Protein AF-A0A1V9FSC7-F1 (afdb_monomer_lite)

Sequence (270 aa):
MYWLFSNDIFGVRSEVVNISWQQKQNFQGEVGDEVIFFEFNYRRHLFTHLYKIARINKRKTERNLGINSISLTLRLITNFGEEKEIEDYIFSFPRIKYFRSRLYRYFNRRYYKLTDVEFFAIVEDRIFLSRTIVGTALNALHSDHRRAFSQLMVERNPDILQNRYTHTEILSLLNEYFQYAIVTPAKQLAEAYVQMQSFIERGEALESISFYNTANPRIRNDSIRTQVNLINEYLEQVDISIPEDRRTNVDESEFESLFRNKPLPIDLND

Foldseek 3Di:
DEKEFECVQQVDDDQKGKGKDKDQDDDPDDQQYKYWYWYDDPVFIFGFFIWGFHDKDWDADPVDDRMIMIMTIIGTPDTPHRPFTCVLQVLQALLNQFPDDPPCVSVVDRMDGDDPSRVCCRPVVPHPVLSVCLVVVLLPDDPVLLVVLLVVCCVVPVCLVVVPDDSVVSSVSVVVSCVPVPVVVVVVVVVVVVVVVVCVVVVVDPPVPDDDDDDDVVVVVVVVVVVVVVVVVVVCVVVVPDDVVPPPPPPVCVVCVVRSTDGRPGSSHD

Secondary structure (DSSP, 8-state):
-EEEEEHHHH---SSEEEEEEEESSPP---TT-EEEEEEE-SS-EEEEEEEEEEEEEEEE-TTSTTPEEEEEEEEEEEE-TT--BHHHHGGG-TT----SS-HHHHT-SSEEEEPHHHHHHHHH----HHHHHHHHHHHHS-HHHHHHHHHHHHHH-GGGGGT---HHHHHHHHHHHHIIIIIHHHHHHHHHHHHHHHHHHTT--TTS-S------HHHHHHHHHHHHHHHHHHHHHHHTT--TT------HHHHHHHHTTPPPSS----

Structure (mmCIF, N/CA/C/O backbone):
data_AF-A0A1V9FSC7-F1
#
_entry.id   AF-A0A1V9FSC7-F1
#
loop_
_atom_site.group_PDB
_atom_site.id
_atom_site.type_symbol
_atom_site.label_atom_id
_atom_site.label_alt_id
_atom_site.label_comp_id
_atom_site.label_asym_id
_atom_site.label_entity_id
_atom_site.label_seq_id
_atom_site.pdbx_PDB_ins_code
_atom_site.Cartn_x
_atom_site.Cartn_y
_atom_site.Cartn_z
_atom_site.occupancy
_atom_site.B_iso_or_equiv
_atom_site.auth_seq_id
_atom_site.auth_comp_id
_atom_site.auth_asym_id
_atom_site.auth_atom_id
_atom_site.pdbx_PDB_model_num
ATOM 1 N N . MET A 1 1 ? 13.669 -8.178 -12.115 1.00 91.81 1 MET A N 1
ATOM 2 C CA . MET A 1 1 ? 13.460 -7.040 -11.188 1.00 91.81 1 MET A CA 1
ATOM 3 C C . MET A 1 1 ? 12.199 -6.300 -11.613 1.00 91.81 1 MET A C 1
ATOM 5 O O . MET A 1 1 ? 11.830 -6.382 -12.781 1.00 91.81 1 MET A O 1
ATOM 9 N N . TYR A 1 2 ? 11.544 -5.603 -10.684 1.00 95.81 2 TYR A N 1
ATOM 10 C CA . TYR A 1 2 ? 10.246 -4.972 -10.920 1.00 95.81 2 TYR A CA 1
ATOM 11 C C . TYR A 1 2 ? 10.340 -3.452 -10.835 1.00 95.81 2 TYR A C 1
ATOM 13 O O . TYR A 1 2 ? 11.017 -2.899 -9.958 1.00 95.81 2 TYR A O 1
ATOM 21 N N . TRP A 1 3 ? 9.633 -2.772 -11.728 1.00 96.12 3 TRP A N 1
ATOM 22 C CA . TRP A 1 3 ? 9.631 -1.321 -11.807 1.00 96.12 3 TRP A CA 1
ATOM 23 C C . TRP A 1 3 ? 8.216 -0.765 -11.917 1.00 96.12 3 TRP A C 1
ATOM 25 O O . TRP A 1 3 ? 7.363 -1.344 -12.576 1.00 96.12 3 TRP A O 1
ATOM 35 N N . LEU A 1 4 ? 7.994 0.403 -11.324 1.00 93.75 4 LEU A N 1
ATOM 36 C CA . LEU A 1 4 ? 6.772 1.186 -11.463 1.00 93.75 4 LEU A CA 1
ATOM 37 C C . LEU A 1 4 ? 7.079 2.452 -12.249 1.00 93.75 4 LEU A C 1
ATOM 39 O O . LEU A 1 4 ? 7.959 3.204 -11.838 1.00 93.75 4 LEU A O 1
ATOM 43 N N . PHE A 1 5 ? 6.389 2.688 -13.356 1.00 93.44 5 PHE A N 1
ATOM 44 C CA . PHE A 1 5 ? 6.572 3.835 -14.242 1.00 93.44 5 PHE A CA 1
ATOM 45 C C . PHE A 1 5 ? 5.326 4.722 -14.207 1.00 93.44 5 PHE A C 1
ATOM 47 O O . PHE A 1 5 ? 4.205 4.224 -14.216 1.00 93.44 5 PHE A O 1
ATOM 54 N N . SER A 1 6 ? 5.510 6.042 -14.196 1.00 87.50 6 SER A N 1
ATOM 55 C CA . SER A 1 6 ? 4.387 6.985 -14.293 1.00 87.50 6 SER A CA 1
ATOM 56 C C . SER A 1 6 ? 3.880 7.058 -15.737 1.00 87.50 6 SER A C 1
ATOM 58 O O . SER A 1 6 ? 4.632 7.408 -16.649 1.00 87.50 6 SER A O 1
ATOM 60 N N . ASN A 1 7 ? 2.604 6.732 -15.948 1.00 81.12 7 ASN A N 1
ATOM 61 C CA . ASN A 1 7 ? 1.953 6.779 -17.255 1.00 81.12 7 ASN A CA 1
ATOM 62 C C . ASN A 1 7 ? 1.819 8.215 -17.769 1.00 81.12 7 ASN A C 1
ATOM 64 O O . ASN A 1 7 ? 2.002 8.446 -18.959 1.00 81.12 7 ASN A O 1
ATOM 68 N N . ASP A 1 8 ? 1.631 9.192 -16.880 1.00 72.38 8 ASP A N 1
ATOM 69 C CA . ASP A 1 8 ? 1.484 10.614 -17.240 1.00 72.38 8 ASP A CA 1
ATOM 70 C C . ASP A 1 8 ? 2.705 11.171 -17.987 1.00 72.38 8 ASP A C 1
ATOM 72 O O . ASP A 1 8 ? 2.623 12.163 -18.707 1.00 72.38 8 ASP A O 1
ATOM 76 N N . ILE A 1 9 ? 3.860 10.523 -17.821 1.00 68.56 9 ILE A N 1
ATOM 77 C CA . ILE A 1 9 ? 5.134 10.941 -18.408 1.00 68.56 9 ILE A CA 1
ATOM 78 C C . ILE A 1 9 ? 5.403 10.235 -19.741 1.00 68.56 9 ILE A C 1
ATOM 80 O O . ILE A 1 9 ? 6.149 10.756 -20.571 1.00 68.56 9 ILE A O 1
ATOM 84 N N . PHE A 1 10 ? 4.818 9.056 -19.955 1.00 72.31 10 PHE A N 1
ATOM 85 C CA . PHE A 1 10 ? 5.180 8.170 -21.062 1.00 72.31 10 PHE A CA 1
ATOM 86 C C . PHE A 1 10 ? 4.026 7.844 -22.022 1.00 72.31 10 PHE A C 1
ATOM 88 O O . PHE A 1 10 ? 4.309 7.456 -23.152 1.00 72.31 10 PHE A O 1
ATOM 95 N N . GLY A 1 11 ? 2.767 8.034 -21.610 1.00 64.50 11 GLY A N 1
ATOM 96 C CA . GLY A 1 11 ? 1.567 7.978 -22.450 1.00 64.50 11 GLY A CA 1
ATOM 97 C C . GLY A 1 11 ? 1.400 6.672 -23.227 1.00 64.50 11 GLY A C 1
ATOM 98 O O . GLY A 1 11 ? 1.528 6.662 -24.451 1.00 64.50 11 GLY A O 1
ATOM 99 N N . VAL A 1 12 ? 1.122 5.562 -22.538 1.00 72.44 12 VAL A N 1
ATOM 100 C CA . VAL A 1 12 ? 1.267 4.217 -23.115 1.00 72.44 12 VAL A CA 1
ATOM 101 C C . VAL A 1 12 ? -0.073 3.530 -23.427 1.00 72.44 12 VAL A C 1
ATOM 103 O O . VAL A 1 12 ? -0.917 3.417 -22.543 1.00 72.44 12 VAL A O 1
ATOM 106 N N . ARG A 1 13 ? -0.265 3.045 -24.674 1.00 66.81 13 ARG A N 1
ATOM 107 C CA . ARG A 1 13 ? -1.493 2.346 -25.145 1.00 66.81 13 ARG A CA 1
ATOM 108 C C . ARG A 1 13 ? -1.264 1.301 -26.261 1.00 66.81 13 ARG A C 1
ATOM 110 O O . ARG A 1 13 ? -2.085 1.177 -27.168 1.00 66.81 13 ARG A O 1
ATOM 117 N N . SER A 1 14 ? -0.130 0.599 -26.295 1.00 80.75 14 SER A N 1
ATOM 118 C CA . SER A 1 14 ? 0.210 -0.276 -27.437 1.00 80.75 14 SER A CA 1
ATOM 119 C C . SER A 1 14 ? 0.927 -1.554 -27.014 1.00 80.75 14 SER A C 1
ATOM 121 O O . SER A 1 14 ? 1.570 -1.587 -25.974 1.00 80.75 14 SER A O 1
ATOM 123 N N . GLU A 1 15 ? 0.867 -2.598 -27.845 1.00 84.75 15 GLU A N 1
ATOM 124 C CA . GLU A 1 15 ? 1.535 -3.883 -27.575 1.00 84.75 15 GLU A CA 1
ATOM 125 C C . GLU A 1 15 ? 3.062 -3.762 -27.473 1.00 84.75 15 GLU A C 1
ATOM 127 O O . GLU A 1 15 ? 3.704 -4.451 -26.678 1.00 84.75 15 GLU A O 1
ATOM 132 N N . VAL A 1 16 ? 3.655 -2.870 -28.271 1.00 89.25 16 VAL A N 1
ATOM 133 C CA . VAL A 1 16 ? 5.078 -2.532 -28.208 1.00 89.25 16 VAL A CA 1
ATOM 134 C C . VAL A 1 16 ? 5.217 -1.034 -28.041 1.00 89.25 16 VAL A C 1
ATOM 136 O O . VAL A 1 16 ? 4.649 -0.254 -28.804 1.00 89.25 16 VAL A O 1
ATOM 139 N N . VAL A 1 17 ? 5.995 -0.631 -27.044 1.00 91.38 17 VAL A N 1
ATOM 140 C CA . VAL A 1 17 ? 6.088 0.766 -26.627 1.00 91.38 17 VAL A CA 1
ATOM 141 C C . VAL A 1 17 ? 7.549 1.145 -26.535 1.00 91.38 17 VAL A C 1
ATOM 143 O O . VAL A 1 17 ? 8.346 0.457 -25.899 1.00 91.38 17 VAL A O 1
ATOM 146 N N . ASN A 1 18 ? 7.907 2.255 -27.172 1.00 91.38 18 ASN A N 1
ATOM 147 C CA . ASN A 1 18 ? 9.232 2.835 -27.047 1.00 91.38 18 ASN A CA 1
ATOM 148 C C . ASN A 1 18 ? 9.138 4.074 -26.168 1.00 91.38 18 ASN A C 1
ATOM 150 O O . ASN A 1 18 ? 8.539 5.070 -26.564 1.00 91.38 18 ASN A O 1
ATOM 154 N N . ILE A 1 19 ? 9.750 4.018 -24.992 1.00 92.25 19 ILE A N 1
ATOM 155 C CA . ILE A 1 19 ? 9.828 5.161 -24.084 1.00 92.25 19 ILE A CA 1
ATOM 156 C C . ILE A 1 19 ? 11.257 5.673 -24.028 1.00 92.25 19 ILE A C 1
ATOM 158 O O . ILE A 1 19 ? 12.216 4.901 -24.116 1.00 92.25 19 ILE A O 1
ATOM 162 N N . SER A 1 20 ? 11.421 6.984 -23.881 1.00 90.19 20 SER A N 1
ATOM 163 C CA . SER A 1 20 ? 12.745 7.580 -23.748 1.00 90.19 20 SER A CA 1
ATOM 164 C C . SER A 1 20 ? 12.737 8.770 -22.806 1.00 90.19 20 SER A C 1
ATOM 166 O O . SER A 1 20 ? 11.754 9.499 -22.708 1.00 90.19 20 SER A O 1
ATOM 168 N N . TRP A 1 21 ? 13.837 8.951 -22.082 1.00 91.81 21 TRP A N 1
ATOM 169 C CA . TRP A 1 21 ? 14.013 10.090 -21.193 1.00 91.81 21 TRP A CA 1
ATOM 170 C C . TRP A 1 21 ? 15.490 10.402 -20.964 1.00 91.81 21 TRP A C 1
ATOM 172 O O . TRP A 1 21 ? 16.383 9.615 -21.285 1.00 91.81 21 TRP A O 1
ATOM 182 N N . GLN A 1 22 ? 15.748 11.575 -20.391 1.00 89.56 22 GLN A N 1
ATOM 183 C CA . GLN A 1 22 ? 17.088 12.037 -20.038 1.00 89.56 22 GLN A CA 1
ATOM 184 C C . GLN A 1 22 ? 17.248 12.169 -18.523 1.00 89.56 22 GLN A C 1
ATOM 186 O O . GLN A 1 22 ? 16.358 12.701 -17.857 1.00 89.56 22 GLN A O 1
ATOM 191 N N . GLN A 1 23 ? 18.367 11.707 -17.966 1.00 88.50 23 GLN A N 1
ATOM 192 C CA . GLN A 1 23 ? 18.680 11.834 -16.537 1.00 88.50 23 GLN A CA 1
ATOM 193 C C . GLN A 1 23 ? 20.185 11.736 -16.263 1.00 88.50 23 GLN A C 1
ATOM 195 O O . GLN A 1 23 ? 20.939 11.192 -17.063 1.00 88.50 23 GLN A O 1
ATOM 200 N N . LYS A 1 24 ? 20.628 12.242 -15.107 1.00 86.25 24 LYS A N 1
ATOM 201 C CA . LYS A 1 24 ? 22.046 12.203 -14.710 1.00 86.25 24 LYS A CA 1
ATOM 202 C C . LYS A 1 24 ? 22.523 10.791 -14.350 1.00 86.25 24 LYS A C 1
ATOM 204 O O . LYS A 1 24 ? 23.605 10.376 -14.742 1.00 86.25 24 LYS A O 1
ATOM 209 N N . GLN A 1 25 ? 21.714 10.040 -13.605 1.00 83.50 25 GLN A N 1
ATOM 210 C CA . GLN A 1 25 ? 22.068 8.687 -13.168 1.00 83.50 25 GLN A CA 1
ATOM 211 C C . GLN A 1 25 ? 21.705 7.640 -14.225 1.00 83.50 25 GLN A C 1
ATOM 213 O O . GLN A 1 25 ? 20.779 7.827 -15.009 1.00 83.50 25 GLN A O 1
ATOM 218 N N . ASN A 1 26 ? 22.409 6.511 -14.255 1.00 83.31 26 ASN A N 1
ATOM 219 C CA . ASN A 1 26 ? 22.029 5.402 -15.129 1.00 83.31 26 ASN A CA 1
ATOM 220 C C . ASN A 1 26 ? 20.777 4.701 -14.593 1.00 83.31 26 ASN A C 1
ATOM 222 O O . ASN A 1 26 ? 20.666 4.445 -13.397 1.00 83.31 26 ASN A O 1
ATOM 226 N N . PHE A 1 27 ? 19.848 4.355 -15.485 1.00 89.50 27 PHE A N 1
ATOM 227 C CA . PHE A 1 27 ? 18.784 3.412 -15.148 1.00 89.50 27 PHE A CA 1
ATOM 228 C C . PHE A 1 27 ? 19.395 2.029 -14.916 1.00 89.50 27 PHE A C 1
ATOM 230 O O . PHE A 1 27 ? 20.227 1.578 -15.714 1.00 89.50 27 PHE A O 1
ATOM 237 N N . GLN A 1 28 ? 19.005 1.398 -13.811 1.00 92.69 28 GLN A N 1
ATOM 238 C CA . GLN A 1 28 ? 19.558 0.125 -13.345 1.00 92.69 28 GLN A CA 1
ATOM 239 C C . GLN A 1 28 ? 18.777 -1.097 -13.843 1.00 92.69 28 GLN A C 1
ATOM 241 O O . GLN A 1 28 ? 19.223 -2.205 -13.591 1.00 92.69 28 GLN A O 1
ATOM 246 N N . GLY A 1 29 ? 17.646 -0.917 -14.533 1.00 92.62 29 GLY A N 1
ATOM 247 C CA . GLY A 1 29 ? 16.901 -2.049 -15.079 1.00 92.62 29 GLY A CA 1
ATOM 248 C C . GLY A 1 29 ? 17.626 -2.743 -16.228 1.00 92.62 29 GLY A C 1
ATOM 249 O O . GLY A 1 29 ? 18.488 -2.153 -16.899 1.00 92.62 29 GLY A O 1
ATOM 250 N N . GLU A 1 30 ? 17.231 -3.991 -16.450 1.00 96.06 30 GLU A N 1
ATOM 251 C CA . GLU A 1 30 ? 17.822 -4.926 -17.405 1.00 96.06 30 GLU A CA 1
ATOM 252 C C . GLU A 1 30 ? 16.772 -5.493 -18.371 1.00 96.06 30 GLU A C 1
ATOM 254 O O . GLU A 1 30 ? 15.564 -5.358 -18.179 1.00 96.06 30 GLU A O 1
ATOM 259 N N . VAL A 1 31 ? 17.232 -6.101 -19.468 1.00 97.00 31 VAL A N 1
ATOM 260 C CA . VAL A 1 31 ? 16.331 -6.803 -20.391 1.00 97.00 31 VAL A CA 1
ATOM 261 C C . VAL A 1 31 ? 15.723 -7.993 -19.654 1.00 97.00 31 VAL A C 1
ATOM 263 O O . VAL A 1 31 ? 16.435 -8.773 -19.034 1.00 97.00 31 VAL A O 1
ATOM 266 N N . GLY A 1 32 ? 14.406 -8.139 -19.748 1.00 96.75 32 GLY A N 1
ATOM 267 C CA . GLY A 1 32 ? 13.648 -9.164 -19.041 1.00 96.75 32 GLY A CA 1
ATOM 268 C C . GLY A 1 32 ? 12.990 -8.687 -17.749 1.00 96.75 32 GLY A C 1
ATOM 269 O O . GLY A 1 32 ? 12.089 -9.378 -17.283 1.00 96.75 32 GLY A O 1
ATOM 270 N N . ASP A 1 33 ? 13.368 -7.518 -17.224 1.00 97.75 33 ASP A N 1
ATOM 271 C CA . ASP A 1 33 ? 12.661 -6.891 -16.106 1.00 97.75 33 ASP A CA 1
ATOM 272 C C . ASP A 1 33 ? 11.218 -6.538 -16.469 1.00 97.75 33 ASP A C 1
ATOM 274 O O . ASP A 1 33 ? 10.881 -6.324 -17.637 1.00 97.75 33 ASP A O 1
ATOM 278 N N . GLU A 1 34 ? 10.382 -6.425 -15.445 1.00 97.88 34 GLU A N 1
ATOM 279 C CA . GLU A 1 34 ? 8.965 -6.121 -15.588 1.00 97.88 34 GLU A CA 1
ATOM 280 C C . GLU A 1 34 ? 8.657 -4.702 -15.118 1.00 97.88 34 GLU A C 1
ATOM 282 O O . GLU A 1 34 ? 9.255 -4.181 -14.172 1.00 97.88 34 GLU A O 1
ATOM 287 N N . VAL A 1 35 ? 7.737 -4.057 -15.827 1.00 96.50 35 VAL A N 1
ATOM 288 C CA . VAL A 1 35 ? 7.394 -2.647 -15.673 1.00 96.50 35 VAL A CA 1
ATOM 289 C C . VAL A 1 35 ? 5.884 -2.513 -15.578 1.00 96.50 35 VAL A C 1
ATOM 291 O O . VAL A 1 35 ? 5.177 -2.814 -16.537 1.00 96.50 35 VAL A O 1
ATOM 294 N N . ILE A 1 36 ? 5.400 -2.017 -14.447 1.00 95.12 36 ILE A N 1
ATOM 295 C CA . ILE A 1 36 ? 4.002 -1.647 -14.238 1.00 95.12 36 ILE A CA 1
ATOM 296 C C . ILE A 1 36 ? 3.847 -0.156 -14.520 1.00 95.12 36 ILE A C 1
ATOM 298 O O . ILE A 1 36 ? 4.628 0.651 -14.014 1.00 95.12 36 ILE A O 1
ATOM 302 N N . PHE A 1 37 ? 2.843 0.226 -15.303 1.00 93.38 37 PHE A N 1
ATOM 303 C CA . PHE A 1 37 ? 2.459 1.625 -15.478 1.00 93.38 37 PHE A CA 1
ATOM 304 C C . PHE A 1 37 ? 1.397 2.039 -14.474 1.00 93.38 37 PHE A C 1
ATOM 306 O O . PHE A 1 37 ? 0.440 1.309 -14.228 1.00 93.38 37 PHE A O 1
ATOM 313 N N . PHE A 1 38 ? 1.571 3.240 -13.937 1.00 91.12 38 PHE A N 1
ATOM 314 C CA . PHE A 1 38 ? 0.699 3.843 -12.947 1.00 91.12 38 PHE A CA 1
ATOM 315 C C . PHE A 1 38 ? 0.239 5.221 -13.399 1.00 91.12 38 PHE A C 1
ATOM 317 O O . PHE A 1 38 ? 1.063 6.061 -13.761 1.00 91.12 38 PHE A O 1
ATOM 324 N N . GLU A 1 39 ? -1.065 5.446 -13.394 1.00 88.25 39 GLU A N 1
ATOM 325 C CA . GLU A 1 39 ? -1.702 6.664 -13.879 1.00 88.25 39 GLU A CA 1
ATOM 326 C C . GLU A 1 39 ? -2.288 7.470 -12.720 1.00 88.25 39 GLU A C 1
ATOM 328 O O . GLU A 1 39 ? -3.079 6.945 -11.929 1.00 88.25 39 GLU A O 1
ATOM 333 N N . PHE A 1 40 ? -1.916 8.753 -12.635 1.00 81.50 40 PHE A N 1
ATOM 334 C CA . PHE A 1 40 ? -2.556 9.699 -11.726 1.00 81.50 40 PHE A CA 1
ATOM 335 C C . PHE A 1 40 ? -3.671 10.440 -12.445 1.00 81.50 40 PHE A C 1
ATOM 337 O O . PHE A 1 40 ? -3.452 11.484 -13.061 1.00 81.50 40 PHE A O 1
ATOM 344 N N . ASN A 1 41 ? -4.898 9.953 -12.296 1.00 74.25 41 ASN A N 1
ATOM 345 C CA . ASN A 1 41 ? -6.075 10.724 -12.660 1.00 74.25 41 ASN A CA 1
ATOM 346 C C . ASN A 1 41 ? -6.625 11.446 -11.417 1.00 74.25 41 ASN A C 1
ATOM 348 O O . ASN A 1 41 ? -6.535 10.956 -10.296 1.00 74.25 41 ASN A O 1
ATOM 352 N N . TYR A 1 42 ? -7.240 12.615 -11.611 1.00 67.88 42 TYR A N 1
ATOM 353 C CA . TYR A 1 42 ? -7.839 13.436 -10.551 1.00 67.88 42 TYR A CA 1
ATOM 354 C C . TYR A 1 42 ? -8.925 12.700 -9.745 1.00 67.88 42 TYR A C 1
ATOM 356 O O . TYR A 1 42 ? -9.293 13.140 -8.659 1.00 67.88 42 TYR A O 1
ATOM 364 N N . ARG A 1 43 ? -9.475 11.610 -10.299 1.00 71.31 43 ARG A N 1
ATOM 365 C CA . ARG A 1 43 ? -10.537 10.807 -9.677 1.00 71.31 43 ARG A CA 1
ATOM 366 C C . ARG A 1 43 ? -10.088 9.434 -9.188 1.00 71.31 43 ARG A C 1
ATOM 368 O O . ARG A 1 43 ? -10.697 8.935 -8.253 1.00 71.31 43 ARG A O 1
ATOM 375 N N . ARG A 1 44 ? -9.109 8.811 -9.848 1.00 79.81 44 ARG A N 1
ATOM 376 C CA . ARG A 1 44 ? -8.698 7.418 -9.611 1.00 79.81 44 ARG A CA 1
ATOM 377 C C . ARG A 1 44 ? -7.204 7.275 -9.869 1.00 79.81 44 ARG A C 1
ATOM 379 O O . ARG A 1 44 ? -6.677 7.881 -10.803 1.00 79.81 44 ARG A O 1
ATOM 386 N N . HIS A 1 45 ? -6.537 6.461 -9.067 1.00 86.50 45 HIS A N 1
ATOM 387 C CA . HIS A 1 45 ? -5.115 6.183 -9.209 1.00 86.50 45 HIS A CA 1
ATOM 388 C C . HIS A 1 45 ? -4.940 4.721 -9.608 1.00 86.50 45 HIS A C 1
ATOM 390 O O . HIS A 1 45 ? -5.160 3.828 -8.796 1.00 86.50 45 HIS A O 1
ATOM 396 N N . LEU A 1 46 ? -4.569 4.468 -10.861 1.00 89.56 46 LEU A N 1
ATOM 397 C CA . LEU A 1 46 ? -4.737 3.145 -11.466 1.00 89.56 46 LEU A CA 1
ATOM 398 C C . LEU A 1 46 ? -3.409 2.544 -11.907 1.00 89.56 46 LEU A C 1
ATOM 400 O O . LEU A 1 46 ? -2.614 3.200 -12.585 1.00 89.56 46 LEU A O 1
ATOM 404 N N . PHE A 1 47 ? -3.192 1.269 -11.590 1.00 92.19 47 PHE A N 1
ATOM 405 C CA . PHE A 1 47 ? -2.210 0.451 -12.293 1.00 92.19 47 PHE A CA 1
ATOM 406 C C . PHE A 1 47 ? -2.833 -0.024 -13.602 1.00 92.19 47 PHE A C 1
ATOM 408 O O . PHE A 1 47 ? -3.856 -0.696 -13.597 1.00 92.19 47 PHE A O 1
ATOM 415 N N . THR A 1 48 ? -2.234 0.337 -14.734 1.00 91.94 48 THR A N 1
ATOM 416 C CA . THR A 1 48 ? -2.896 0.172 -16.037 1.00 91.94 48 THR A CA 1
ATOM 417 C C . THR A 1 48 ? -2.329 -0.985 -16.842 1.00 91.94 48 THR A C 1
ATOM 419 O O . THR A 1 48 ? -3.075 -1.771 -17.409 1.00 91.94 48 THR A O 1
ATOM 422 N N . HIS A 1 49 ? -1.008 -1.132 -16.894 1.00 93.38 49 HIS A N 1
ATOM 423 C CA . HIS A 1 49 ? -0.374 -2.117 -17.768 1.00 93.38 49 HIS A CA 1
ATOM 424 C C . HIS A 1 49 ? 0.849 -2.742 -17.116 1.00 93.38 49 HIS A C 1
ATOM 426 O O . HIS A 1 49 ? 1.592 -2.060 -16.412 1.00 93.38 49 HIS A O 1
ATOM 432 N N . LEU A 1 50 ? 1.114 -3.997 -17.460 1.00 95.75 50 LEU A N 1
ATOM 433 C CA . LEU A 1 50 ? 2.351 -4.703 -17.162 1.00 95.75 50 LEU A CA 1
ATOM 434 C C . LEU A 1 50 ? 3.095 -4.994 -18.466 1.00 95.75 50 LEU A C 1
ATOM 436 O O . LEU A 1 50 ? 2.551 -5.602 -19.388 1.00 95.75 50 LEU A O 1
ATOM 440 N N . TYR A 1 51 ? 4.359 -4.596 -18.526 1.00 96.81 51 TYR A N 1
ATOM 441 C CA . TYR A 1 51 ? 5.254 -4.810 -19.656 1.00 96.81 51 TYR A CA 1
ATOM 442 C C . TYR A 1 51 ? 6.510 -5.566 -19.239 1.00 96.81 51 TYR A C 1
ATOM 444 O O . TYR A 1 51 ? 6.952 -5.480 -18.099 1.00 96.81 51 TYR A O 1
ATOM 452 N N . LYS A 1 52 ? 7.156 -6.203 -20.214 1.00 97.50 52 LYS A N 1
ATOM 453 C CA . LYS A 1 52 ? 8.526 -6.704 -20.119 1.00 97.50 52 LYS A CA 1
ATOM 454 C C . LYS A 1 52 ? 9.484 -5.799 -20.881 1.00 97.50 52 LYS A C 1
ATOM 456 O O . LYS A 1 52 ? 9.206 -5.416 -22.021 1.00 97.50 52 LYS A O 1
ATOM 461 N N . ILE A 1 53 ? 10.646 -5.506 -20.306 1.00 97.56 53 ILE A N 1
ATOM 462 C CA . ILE A 1 53 ? 11.717 -4.798 -21.009 1.00 97.56 53 ILE A CA 1
ATOM 463 C C . ILE A 1 53 ? 12.319 -5.733 -22.060 1.00 97.56 53 ILE A C 1
ATOM 465 O O . ILE A 1 53 ? 12.974 -6.718 -21.732 1.00 97.56 53 ILE A O 1
ATOM 469 N N . ALA A 1 54 ? 12.131 -5.409 -23.336 1.00 96.81 54 ALA A N 1
ATOM 470 C CA . ALA A 1 54 ? 12.676 -6.176 -24.453 1.00 96.81 54 ALA A CA 1
ATOM 471 C C . ALA A 1 54 ? 14.036 -5.643 -24.924 1.00 96.81 54 ALA A C 1
ATOM 473 O O . ALA A 1 54 ? 14.869 -6.408 -25.407 1.00 96.81 54 ALA A O 1
ATOM 474 N N . ARG A 1 55 ? 14.275 -4.331 -24.806 1.00 96.12 55 ARG A N 1
ATOM 475 C CA . ARG A 1 55 ? 15.540 -3.703 -25.213 1.00 96.12 55 ARG A CA 1
ATOM 476 C C . ARG A 1 55 ? 15.830 -2.452 -24.397 1.00 96.12 55 ARG A C 1
ATOM 478 O O . ARG A 1 55 ? 14.915 -1.697 -24.082 1.00 96.12 55 ARG A O 1
ATOM 485 N N . ILE A 1 56 ? 17.114 -2.203 -24.139 1.00 94.94 56 ILE A N 1
ATOM 486 C CA . ILE A 1 56 ? 17.611 -0.987 -23.488 1.00 94.94 56 ILE A CA 1
ATOM 487 C C . ILE A 1 56 ? 18.718 -0.370 -24.340 1.00 94.94 56 ILE A C 1
ATOM 489 O O . ILE A 1 56 ? 19.701 -1.034 -24.656 1.00 94.94 56 ILE A O 1
ATOM 493 N N . ASN A 1 57 ? 18.592 0.914 -24.668 1.00 92.44 57 ASN A N 1
ATOM 494 C CA . ASN A 1 57 ? 19.644 1.703 -25.301 1.00 92.44 57 ASN A CA 1
ATOM 495 C C . ASN A 1 57 ? 20.035 2.856 -24.362 1.00 92.44 57 ASN A C 1
ATOM 497 O O . ASN A 1 57 ? 19.181 3.645 -23.959 1.00 92.44 57 ASN A O 1
ATOM 501 N N . LYS A 1 58 ? 21.325 2.965 -24.017 1.00 88.81 58 LYS A N 1
ATOM 502 C CA . LYS A 1 58 ? 21.877 4.036 -23.166 1.00 88.81 58 LYS A CA 1
ATOM 503 C C . LYS A 1 58 ? 22.894 4.834 -23.985 1.00 88.81 58 LYS A C 1
ATOM 505 O O . LYS A 1 58 ? 23.839 4.253 -24.510 1.00 88.81 58 LYS A O 1
ATOM 510 N N . ARG A 1 59 ? 22.707 6.150 -24.115 1.00 85.19 59 ARG A N 1
ATOM 511 C CA . ARG A 1 59 ? 23.635 7.057 -24.816 1.00 85.19 59 ARG A CA 1
ATOM 512 C C . ARG A 1 59 ? 24.050 8.197 -23.890 1.00 85.19 59 ARG A C 1
ATOM 514 O O . ARG A 1 59 ? 23.201 8.809 -23.247 1.00 85.19 59 ARG A O 1
ATOM 521 N N . LYS A 1 60 ? 25.347 8.506 -23.835 1.00 76.56 60 LYS A N 1
ATOM 522 C CA . LYS A 1 60 ? 25.841 9.722 -23.174 1.00 76.56 60 LYS A CA 1
ATOM 523 C C . LYS A 1 60 ? 25.610 10.908 -24.104 1.00 76.56 60 LYS A C 1
ATOM 525 O O . LYS A 1 60 ? 25.941 10.829 -25.283 1.00 76.56 60 LYS A O 1
ATOM 530 N N . THR A 1 61 ? 25.031 11.987 -23.590 1.00 68.12 61 THR A N 1
ATOM 531 C CA . THR A 1 61 ? 24.799 13.191 -24.395 1.00 68.12 61 THR A CA 1
ATOM 532 C C . THR A 1 61 ? 26.024 14.091 -24.288 1.00 68.12 61 THR A C 1
ATOM 534 O O . THR A 1 61 ? 26.274 14.657 -23.229 1.00 68.12 61 THR A O 1
ATOM 537 N N . GLU A 1 62 ? 26.790 14.237 -25.369 1.00 60.84 62 GLU A N 1
ATOM 538 C CA . GLU A 1 62 ? 28.059 14.990 -25.364 1.00 60.84 62 GLU A CA 1
ATOM 539 C C . GLU A 1 62 ? 27.885 16.488 -25.063 1.00 60.84 62 GLU A C 1
ATOM 541 O O . GLU A 1 62 ? 28.784 17.116 -24.514 1.00 60.84 62 GLU A O 1
ATOM 546 N N . ARG A 1 63 ? 26.713 17.064 -25.365 1.00 60.12 63 ARG A N 1
ATOM 547 C CA . ARG A 1 63 ? 26.453 18.506 -25.195 1.00 60.12 63 ARG A CA 1
ATOM 548 C C . ARG A 1 63 ? 26.077 18.929 -23.771 1.00 60.12 63 ARG A C 1
ATOM 550 O O . ARG A 1 63 ? 26.195 20.105 -23.458 1.00 60.12 63 ARG A O 1
ATOM 557 N N . ASN A 1 64 ? 25.635 18.004 -22.915 1.00 57.44 64 ASN A N 1
ATOM 558 C CA . ASN A 1 64 ? 25.119 18.326 -21.582 1.00 57.44 64 ASN A CA 1
ATOM 559 C C . ASN A 1 64 ? 25.850 17.518 -20.504 1.00 57.44 64 ASN A C 1
ATOM 561 O O . ASN A 1 64 ? 25.543 16.346 -20.301 1.00 57.44 64 ASN A O 1
ATOM 565 N N . LEU A 1 65 ? 26.781 18.186 -19.812 1.00 60.19 65 LEU A N 1
ATOM 566 C CA . LEU A 1 65 ? 27.421 17.859 -18.524 1.00 60.19 65 LEU A CA 1
ATOM 567 C C . LEU A 1 65 ? 26.808 16.654 -17.763 1.00 60.19 65 LEU A C 1
ATOM 569 O O . LEU A 1 65 ? 26.063 16.820 -16.796 1.00 60.19 65 LEU A O 1
ATOM 573 N N . GLY A 1 66 ? 27.126 15.426 -18.185 1.00 67.75 66 GLY A N 1
ATOM 574 C CA . GLY A 1 66 ? 26.760 14.198 -17.468 1.00 67.75 66 GLY A CA 1
ATOM 575 C C . GLY A 1 66 ? 25.290 13.757 -17.553 1.00 67.75 66 GLY A C 1
ATOM 576 O O . GLY A 1 66 ? 24.848 13.008 -16.684 1.00 67.75 66 GLY A O 1
ATOM 577 N N . ILE A 1 67 ? 24.518 14.190 -18.559 1.00 78.94 67 ILE A N 1
ATOM 578 C CA . ILE A 1 67 ? 23.137 13.720 -18.777 1.00 78.94 67 ILE A CA 1
ATOM 579 C C . ILE A 1 67 ? 23.111 12.545 -19.769 1.00 78.94 67 ILE A C 1
ATOM 581 O O . ILE A 1 67 ? 23.502 12.666 -20.934 1.00 78.94 67 ILE A O 1
ATOM 585 N N . ASN A 1 68 ? 22.585 11.406 -19.321 1.00 84.38 68 ASN A N 1
ATOM 586 C CA . ASN A 1 68 ? 22.382 10.207 -20.128 1.00 84.38 68 ASN A CA 1
ATOM 587 C C . ASN A 1 68 ? 20.985 10.212 -20.758 1.00 84.38 68 ASN A C 1
ATOM 589 O O . ASN A 1 68 ? 19.996 10.509 -20.087 1.00 84.38 68 ASN A O 1
ATOM 593 N N . SER A 1 69 ? 20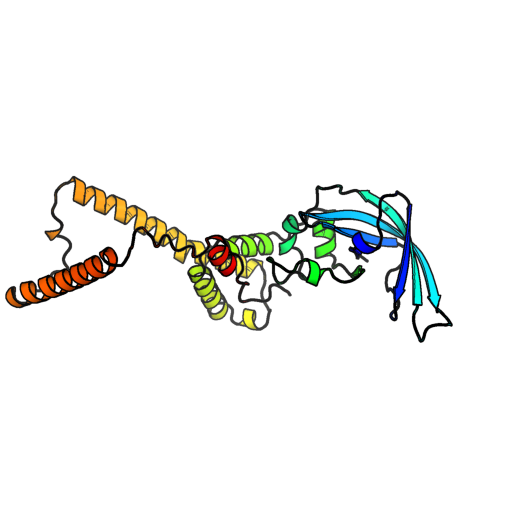.903 9.841 -22.033 1.00 89.38 69 SER A N 1
ATOM 594 C CA . SER A 1 69 ? 19.660 9.490 -22.716 1.00 89.38 69 SER A CA 1
ATOM 595 C C . SER A 1 69 ? 19.438 7.984 -22.609 1.00 89.38 69 SER A C 1
ATOM 597 O O . SER A 1 69 ? 20.330 7.186 -22.909 1.00 89.38 69 SER A O 1
ATOM 599 N N . ILE A 1 70 ? 18.254 7.598 -22.146 1.00 91.31 70 ILE A N 1
ATOM 600 C CA . ILE A 1 70 ? 17.844 6.208 -21.962 1.00 91.31 70 ILE A CA 1
ATOM 601 C C . ILE A 1 70 ? 16.616 5.977 -22.827 1.00 91.31 70 ILE A C 1
ATOM 603 O O . ILE A 1 70 ? 15.696 6.794 -22.835 1.00 91.31 70 ILE A O 1
ATOM 607 N N . SER A 1 71 ? 16.606 4.872 -23.565 1.00 92.56 71 SER A N 1
ATOM 608 C CA . SER A 1 71 ? 15.452 4.427 -24.339 1.00 92.56 71 SER A CA 1
ATOM 609 C C . SER A 1 71 ? 15.175 2.959 -24.058 1.00 92.56 71 SER A C 1
ATOM 611 O O . SER A 1 71 ? 16.094 2.138 -24.120 1.00 92.56 71 SER A O 1
ATOM 613 N N . LEU A 1 72 ? 13.920 2.637 -23.759 1.00 94.94 72 LEU A N 1
ATOM 614 C CA . LEU A 1 72 ? 13.450 1.275 -23.535 1.00 94.94 72 LEU A CA 1
ATOM 615 C C . LEU A 1 72 ? 12.448 0.894 -24.618 1.00 94.94 72 LEU A C 1
ATOM 617 O O . LEU A 1 72 ? 11.569 1.687 -24.948 1.00 94.94 72 LEU A O 1
ATOM 621 N N . THR A 1 73 ? 12.561 -0.333 -25.115 1.00 95.56 73 THR A N 1
ATOM 622 C CA . THR A 1 73 ? 11.483 -0.996 -25.850 1.00 95.56 73 THR A CA 1
ATOM 623 C C . THR A 1 73 ? 10.812 -1.973 -24.902 1.00 95.56 73 THR A C 1
ATOM 625 O O . THR A 1 73 ? 11.466 -2.870 -24.364 1.00 95.56 73 THR A O 1
ATOM 628 N N . LEU A 1 74 ? 9.516 -1.789 -24.705 1.00 96.25 74 LEU A N 1
ATOM 629 C CA . LEU A 1 74 ? 8.668 -2.564 -23.816 1.00 96.25 74 LEU A CA 1
ATOM 630 C C . LEU A 1 74 ? 7.711 -3.422 -24.644 1.00 96.25 74 LEU A C 1
ATOM 632 O O . LEU A 1 74 ? 7.225 -2.970 -25.680 1.00 96.25 74 LEU A O 1
ATOM 636 N N . ARG A 1 75 ? 7.449 -4.649 -24.191 1.00 96.31 75 ARG A N 1
ATOM 637 C CA . ARG A 1 75 ? 6.438 -5.552 -24.764 1.00 96.31 75 ARG A CA 1
ATOM 638 C C . ARG A 1 75 ? 5.358 -5.830 -23.736 1.00 96.31 75 ARG A C 1
ATOM 640 O O . ARG A 1 75 ? 5.693 -6.172 -22.604 1.00 96.31 75 ARG A O 1
ATOM 647 N N . LEU A 1 76 ? 4.103 -5.641 -24.118 1.00 95.38 76 LEU A N 1
ATOM 648 C CA . LEU A 1 76 ? 2.960 -5.830 -23.236 1.00 95.38 76 LEU A CA 1
ATOM 649 C C . LEU A 1 76 ? 2.902 -7.289 -22.770 1.00 95.38 76 LEU A C 1
ATOM 651 O O . LEU A 1 76 ? 3.034 -8.205 -23.579 1.00 95.38 76 LEU A O 1
ATOM 655 N N . ILE A 1 77 ? 2.731 -7.486 -21.464 1.00 95.50 77 ILE A N 1
ATOM 656 C CA . ILE A 1 77 ? 2.390 -8.780 -20.864 1.00 95.50 77 ILE A CA 1
ATOM 657 C C . ILE A 1 77 ? 0.882 -8.820 -20.641 1.00 95.50 77 ILE A C 1
ATOM 659 O O . ILE A 1 77 ? 0.214 -9.733 -21.114 1.00 95.50 77 ILE A O 1
ATOM 663 N N . THR A 1 78 ? 0.349 -7.825 -19.929 1.00 94.00 78 THR A N 1
ATOM 664 C CA . THR A 1 78 ? -1.083 -7.729 -19.641 1.00 94.00 78 THR A CA 1
ATOM 665 C C . THR A 1 78 ? -1.537 -6.280 -19.497 1.00 94.00 78 THR A C 1
ATOM 667 O O . THR A 1 78 ? -0.752 -5.394 -19.144 1.00 94.00 78 THR A O 1
ATOM 670 N N . ASN A 1 79 ? -2.813 -6.050 -19.791 1.00 92.00 79 ASN A N 1
ATOM 671 C CA . ASN A 1 79 ? -3.515 -4.798 -19.558 1.00 92.00 79 ASN A CA 1
ATOM 672 C C . ASN A 1 79 ? -4.514 -5.022 -18.419 1.00 92.00 79 ASN A C 1
ATOM 674 O O . ASN A 1 79 ? -5.391 -5.873 -18.532 1.00 92.00 79 ASN A O 1
ATOM 678 N N . PHE A 1 80 ? -4.363 -4.258 -17.343 1.00 88.81 80 PHE A N 1
ATOM 679 C CA . PHE A 1 80 ? -5.229 -4.304 -16.168 1.00 88.81 80 PHE A CA 1
ATOM 680 C C . PHE A 1 80 ? -6.506 -3.465 -16.332 1.00 88.81 80 PHE A C 1
ATOM 682 O O . PHE A 1 80 ? -7.435 -3.597 -15.541 1.00 88.81 80 PHE A O 1
ATOM 689 N N . GLY A 1 81 ? -6.563 -2.577 -17.330 1.00 79.12 81 GLY A N 1
ATOM 690 C CA . GLY A 1 81 ? -7.697 -1.679 -17.525 1.00 79.12 81 GLY A CA 1
ATOM 691 C C . GLY A 1 81 ? -7.907 -0.750 -16.327 1.00 79.12 81 GLY A C 1
ATOM 692 O O . GLY A 1 81 ? -6.995 -0.030 -15.923 1.00 79.12 81 GLY A O 1
ATOM 693 N N . GLU A 1 82 ? -9.123 -0.757 -15.779 1.00 79.44 82 GLU A N 1
ATOM 694 C CA . GLU A 1 82 ? -9.531 0.067 -14.633 1.00 79.44 82 GLU A CA 1
ATOM 695 C C . GLU A 1 82 ? -9.751 -0.750 -13.347 1.00 79.44 82 GLU A C 1
ATOM 697 O O . GLU A 1 82 ? -10.407 -0.275 -12.421 1.00 79.44 82 GLU A O 1
ATOM 702 N N . GLU A 1 83 ? -9.247 -1.984 -13.287 1.00 80.12 83 GLU A N 1
ATOM 703 C CA . GLU A 1 83 ? -9.531 -2.920 -12.187 1.00 80.12 83 GLU A CA 1
ATOM 704 C C . GLU A 1 83 ? -8.591 -2.762 -10.985 1.00 80.12 83 GLU A C 1
ATOM 706 O O . GLU A 1 83 ? -8.864 -3.301 -9.919 1.00 80.12 83 GLU A O 1
ATOM 711 N N . LYS A 1 84 ? -7.466 -2.056 -11.149 1.00 86.69 84 LYS A N 1
ATOM 712 C CA . LYS A 1 84 ? -6.367 -2.033 -10.174 1.00 86.69 84 LYS A CA 1
ATOM 713 C C . LYS A 1 84 ? -6.168 -0.639 -9.579 1.00 86.69 84 LYS A C 1
ATOM 715 O O . LYS A 1 84 ? -5.235 0.073 -9.960 1.00 86.69 84 LYS A O 1
ATOM 720 N N . GLU A 1 85 ? -7.033 -0.244 -8.651 1.00 87.12 85 GLU A N 1
ATOM 721 C CA . GLU A 1 85 ? -6.898 1.016 -7.907 1.00 87.12 85 GLU A CA 1
ATOM 722 C C . GLU A 1 85 ? -5.834 0.915 -6.811 1.00 87.12 85 GLU A C 1
ATOM 724 O O . GLU A 1 85 ? -5.748 -0.082 -6.099 1.00 87.12 85 GLU A O 1
ATOM 729 N N . ILE A 1 86 ? -5.007 1.951 -6.633 1.00 83.56 86 ILE A N 1
ATOM 730 C CA . ILE A 1 86 ? -3.985 1.942 -5.573 1.00 83.56 86 ILE A CA 1
ATOM 731 C C . ILE A 1 86 ? -4.603 1.872 -4.179 1.00 83.56 86 ILE A C 1
ATOM 733 O O . ILE A 1 86 ? -3.974 1.366 -3.249 1.00 83.56 86 ILE A O 1
ATOM 737 N N . GLU A 1 87 ? -5.821 2.386 -4.041 1.00 78.69 87 GLU A N 1
ATOM 738 C CA . GLU A 1 87 ? -6.621 2.358 -2.831 1.00 78.69 87 GLU A CA 1
ATOM 739 C C . GLU A 1 87 ? -6.806 0.921 -2.312 1.00 78.69 87 GLU A C 1
ATOM 741 O O . GLU A 1 87 ? -6.673 0.703 -1.106 1.00 78.69 87 GLU A O 1
ATOM 746 N N . ASP A 1 88 ? -6.972 -0.062 -3.204 1.00 76.69 88 ASP A N 1
ATOM 747 C CA . ASP A 1 88 ? -7.156 -1.478 -2.848 1.00 76.69 88 ASP A CA 1
ATOM 748 C C . ASP A 1 88 ? -5.876 -2.126 -2.306 1.00 76.69 88 ASP A C 1
ATOM 750 O O . ASP A 1 88 ? -5.908 -3.057 -1.499 1.00 76.69 88 ASP A O 1
ATOM 754 N N . TYR A 1 89 ? -4.717 -1.600 -2.706 1.00 77.62 89 TYR A N 1
ATOM 755 C CA . TYR A 1 89 ? -3.415 -2.154 -2.343 1.00 77.62 89 TYR A CA 1
ATOM 756 C C . TYR A 1 89 ? -2.657 -1.299 -1.336 1.00 77.62 89 TYR A C 1
ATOM 758 O O . TYR A 1 89 ? -1.540 -1.649 -0.972 1.00 77.62 89 TYR A O 1
ATOM 766 N N . ILE A 1 90 ? -3.219 -0.190 -0.858 1.00 75.81 90 ILE A N 1
ATOM 767 C CA . ILE A 1 90 ? -2.468 0.860 -0.157 1.00 75.81 90 ILE A CA 1
ATOM 768 C C . ILE A 1 90 ? -1.694 0.355 1.068 1.00 75.81 90 ILE A C 1
ATOM 770 O O . ILE A 1 90 ? -0.542 0.732 1.288 1.00 75.81 90 ILE A O 1
ATOM 774 N N . PHE A 1 91 ? -2.285 -0.573 1.821 1.00 71.69 91 PHE A N 1
ATOM 775 C CA . PHE A 1 91 ? -1.667 -1.203 2.990 1.00 71.69 91 PHE A CA 1
ATOM 776 C C . PHE A 1 91 ? -0.674 -2.312 2.632 1.00 71.69 91 PHE A C 1
ATOM 778 O O . PHE A 1 91 ? 0.036 -2.803 3.499 1.00 71.69 91 PHE A O 1
ATOM 785 N N . SER A 1 92 ? -0.574 -2.690 1.363 1.00 73.75 92 SER A N 1
ATOM 786 C CA . SER A 1 92 ? 0.431 -3.621 0.843 1.00 73.75 92 SER A CA 1
ATOM 787 C C . SER A 1 92 ? 1.672 -2.900 0.309 1.00 73.75 92 SER A C 1
ATOM 789 O O . SER A 1 92 ? 2.656 -3.555 -0.012 1.00 73.75 92 SER A O 1
ATOM 791 N N . PHE A 1 93 ? 1.673 -1.560 0.267 1.00 75.94 93 PHE A N 1
ATOM 792 C CA . PHE A 1 93 ? 2.797 -0.749 -0.209 1.00 75.94 93 PHE A CA 1
ATOM 793 C C . PHE A 1 93 ? 3.571 -0.146 0.967 1.00 75.94 93 PHE A C 1
ATOM 795 O O . PHE A 1 93 ? 3.103 0.806 1.596 1.00 75.94 93 PHE A O 1
ATOM 802 N N . PRO A 1 94 ? 4.767 -0.657 1.306 1.00 72.69 94 PRO A N 1
ATOM 803 C CA . PRO A 1 94 ? 5.584 -0.112 2.394 1.00 72.69 94 PRO A CA 1
ATOM 804 C C . PRO A 1 94 ? 5.889 1.385 2.207 1.00 72.69 94 PRO A C 1
ATOM 806 O O . PRO A 1 94 ? 5.803 2.204 3.124 1.00 72.69 94 PRO A O 1
ATOM 809 N N . ARG A 1 95 ? 6.135 1.811 0.962 1.00 74.31 95 ARG A N 1
ATOM 810 C CA . ARG A 1 95 ? 6.441 3.220 0.663 1.00 74.31 95 ARG A CA 1
ATOM 811 C C . ARG A 1 95 ? 5.338 4.206 1.049 1.00 74.31 95 ARG A C 1
ATOM 813 O O . ARG A 1 95 ? 5.637 5.385 1.251 1.00 74.31 95 ARG A O 1
ATOM 820 N N . ILE A 1 96 ? 4.080 3.765 1.100 1.00 74.19 96 ILE A N 1
ATOM 821 C CA . ILE A 1 96 ? 2.956 4.640 1.414 1.00 74.19 96 ILE A CA 1
ATOM 822 C C . ILE A 1 96 ? 2.844 4.726 2.930 1.00 74.19 96 ILE A C 1
ATOM 824 O O . ILE A 1 96 ? 2.325 3.835 3.596 1.00 74.19 96 ILE A O 1
ATOM 828 N N . LYS A 1 97 ? 3.349 5.835 3.470 1.00 65.88 97 LYS A N 1
ATOM 829 C CA . LYS A 1 97 ? 3.294 6.116 4.910 1.00 65.88 97 LYS A CA 1
ATOM 830 C C . LYS A 1 97 ? 2.013 6.844 5.329 1.00 65.88 97 LYS A C 1
ATOM 832 O O . LYS A 1 97 ? 1.586 6.711 6.469 1.00 65.88 97 LYS A O 1
ATOM 837 N N . TYR A 1 98 ? 1.403 7.621 4.425 1.00 63.28 98 TYR A N 1
ATOM 838 C CA . TYR A 1 98 ? 0.255 8.487 4.721 1.00 63.28 98 TYR A CA 1
ATOM 839 C C . TYR A 1 98 ? -0.793 8.441 3.598 1.00 63.28 98 TYR A C 1
ATOM 841 O O . TYR A 1 98 ? -0.478 8.699 2.438 1.00 63.28 98 TYR A O 1
ATOM 849 N N . PHE A 1 99 ? -2.052 8.180 3.961 1.00 60.56 99 PHE A N 1
ATOM 850 C CA . PHE A 1 99 ? -3.160 7.967 3.021 1.00 60.56 99 PHE A CA 1
ATOM 851 C C . PHE A 1 99 ? -3.659 9.258 2.329 1.00 60.56 99 PHE A C 1
ATOM 853 O O . PHE A 1 99 ? -3.806 9.305 1.114 1.00 60.56 99 PHE A O 1
ATOM 860 N N . ARG A 1 100 ? -3.910 10.352 3.064 1.00 54.62 100 ARG A N 1
ATOM 861 C CA . ARG A 1 100 ? -5.042 11.232 2.695 1.00 54.62 100 ARG A CA 1
ATOM 862 C C . ARG A 1 100 ? -4.786 12.554 1.958 1.00 54.62 100 ARG A C 1
ATOM 864 O O . ARG A 1 100 ? -5.672 13.395 1.952 1.00 54.62 100 ARG A O 1
ATOM 871 N N . SER A 1 101 ? -3.640 12.797 1.320 1.00 51.81 101 SER A N 1
ATOM 872 C CA . SER A 1 101 ? -3.569 13.971 0.400 1.00 51.81 101 SER A CA 1
ATOM 873 C C . SER A 1 101 ? -2.413 13.997 -0.590 1.00 51.81 101 SER A C 1
ATOM 875 O O . SER A 1 101 ? -2.283 14.930 -1.384 1.00 51.81 101 SER A O 1
ATOM 877 N N . ARG A 1 102 ? -1.500 13.031 -0.507 1.00 66.88 102 ARG A N 1
ATOM 878 C CA . ARG A 1 102 ? -0.179 13.158 -1.119 1.00 66.88 102 ARG A CA 1
ATOM 879 C C . ARG A 1 102 ? 0.292 11.851 -1.742 1.00 66.88 102 ARG A C 1
ATOM 881 O O . ARG A 1 102 ? 1.498 11.641 -1.809 1.00 66.88 102 ARG A O 1
ATOM 888 N N . LEU A 1 103 ? -0.628 11.015 -2.241 1.00 73.00 103 LEU A N 1
ATOM 889 C CA . LEU A 1 103 ? -0.267 9.842 -3.049 1.00 73.00 103 LEU A CA 1
ATOM 890 C C . LEU A 1 103 ? 0.717 10.239 -4.151 1.00 73.00 103 LEU A C 1
ATOM 892 O O . LEU A 1 103 ? 1.802 9.673 -4.241 1.00 73.00 103 LEU A O 1
ATOM 896 N N . TYR A 1 104 ? 0.437 11.350 -4.833 1.00 73.69 104 TYR A N 1
ATOM 897 C CA . TYR A 1 104 ? 1.336 11.947 -5.821 1.00 73.69 104 TYR A CA 1
ATOM 898 C C . TYR A 1 104 ? 2.779 12.153 -5.324 1.00 73.69 104 TYR A C 1
ATOM 900 O O . TYR A 1 104 ? 3.710 12.092 -6.115 1.00 73.69 104 TYR A O 1
ATOM 908 N N . ARG A 1 105 ? 3.019 12.383 -4.024 1.00 76.19 105 ARG A N 1
ATOM 909 C CA . ARG A 1 105 ? 4.374 12.569 -3.472 1.00 76.19 105 ARG A CA 1
ATOM 910 C C . ARG A 1 105 ? 5.154 11.275 -3.352 1.00 76.19 105 ARG A C 1
ATOM 912 O O . ARG A 1 105 ? 6.376 11.312 -3.466 1.00 76.19 105 ARG A O 1
ATOM 919 N N . TYR A 1 106 ? 4.469 10.159 -3.124 1.00 77.56 106 TYR A N 1
ATOM 920 C CA . TYR A 1 106 ? 5.097 8.839 -3.094 1.00 77.56 106 TYR A CA 1
ATOM 921 C C . TYR A 1 106 ? 5.452 8.342 -4.495 1.00 77.56 106 TYR A C 1
ATOM 923 O O . TYR A 1 106 ? 6.318 7.479 -4.629 1.00 77.56 106 TYR A O 1
ATOM 931 N N . PHE A 1 107 ? 4.838 8.943 -5.518 1.00 81.00 107 PHE A N 1
ATOM 932 C CA . PHE A 1 107 ? 4.957 8.541 -6.914 1.00 81.00 107 PHE A CA 1
ATOM 933 C C . PHE A 1 107 ? 5.324 9.702 -7.870 1.00 81.00 107 PHE A C 1
ATOM 935 O O . PHE A 1 107 ? 5.052 9.648 -9.062 1.00 81.00 107 PHE A O 1
ATOM 942 N N . ASN A 1 108 ? 5.990 10.747 -7.368 1.00 79.00 108 ASN A N 1
ATOM 943 C CA . ASN A 1 108 ? 6.424 11.924 -8.133 1.00 79.00 108 ASN A CA 1
ATOM 944 C C . ASN A 1 108 ? 7.641 11.719 -9.061 1.00 79.00 108 ASN A C 1
ATOM 946 O O . ASN A 1 108 ? 8.045 12.648 -9.764 1.00 79.00 108 ASN A O 1
ATOM 950 N N . ARG A 1 109 ? 8.290 10.554 -9.034 1.00 84.38 109 ARG A N 1
ATOM 951 C CA . ARG A 1 109 ? 9.423 10.221 -9.906 1.00 84.38 109 ARG A CA 1
ATOM 952 C C . ARG A 1 109 ? 8.922 9.518 -11.157 1.00 84.38 109 ARG A C 1
ATOM 954 O O . ARG A 1 109 ? 7.909 8.833 -11.144 1.00 84.38 109 ARG A O 1
ATOM 961 N N . ARG A 1 110 ? 9.718 9.614 -12.225 1.00 88.44 110 ARG A N 1
ATOM 962 C CA . ARG A 1 110 ? 9.445 8.926 -13.498 1.00 88.44 110 ARG A CA 1
ATOM 963 C C . ARG A 1 110 ? 9.268 7.427 -13.334 1.00 88.44 110 ARG A C 1
ATOM 965 O O . ARG A 1 110 ? 8.433 6.833 -14.008 1.00 88.44 110 ARG A O 1
ATOM 972 N N . TYR A 1 111 ? 10.083 6.845 -12.463 1.00 92.19 111 TYR A N 1
ATOM 973 C CA . TYR A 1 111 ? 10.001 5.442 -12.135 1.00 92.19 111 TYR A CA 1
ATOM 974 C C . TYR A 1 111 ? 10.511 5.160 -10.722 1.00 92.19 111 TYR A C 1
ATOM 976 O O . TYR A 1 111 ? 11.285 5.931 -10.142 1.00 92.19 111 TYR A O 1
ATOM 984 N N . TYR A 1 112 ? 10.113 4.002 -10.209 1.00 91.38 112 TYR A N 1
ATOM 985 C CA . TYR A 1 112 ? 10.543 3.440 -8.940 1.00 91.38 112 TYR A CA 1
ATOM 986 C C . TYR A 1 112 ? 10.897 1.974 -9.116 1.00 91.38 112 TYR A C 1
ATOM 988 O O . TYR A 1 112 ? 10.268 1.275 -9.902 1.00 91.38 112 TYR A O 1
ATOM 996 N N . LYS A 1 113 ? 11.873 1.499 -8.346 1.00 92.81 113 LYS A N 1
ATOM 997 C CA . LYS A 1 113 ? 12.028 0.063 -8.126 1.00 92.81 113 LYS A CA 1
ATOM 998 C C . LYS A 1 113 ? 10.912 -0.392 -7.186 1.00 92.81 113 LYS A C 1
ATOM 1000 O O . LYS A 1 113 ? 10.678 0.282 -6.176 1.00 92.81 113 LYS A O 1
ATOM 1005 N N . LEU A 1 114 ? 10.238 -1.477 -7.542 1.00 91.56 114 LEU A N 1
ATOM 1006 C CA . LEU A 1 114 ? 9.260 -2.147 -6.690 1.00 91.56 114 LEU A CA 1
ATOM 1007 C C . LEU A 1 114 ? 9.951 -3.256 -5.897 1.00 91.56 114 LEU A C 1
ATOM 1009 O O . LEU A 1 114 ? 10.892 -3.886 -6.391 1.00 91.56 114 LEU A O 1
ATOM 1013 N N . THR A 1 115 ? 9.497 -3.476 -4.667 1.00 89.31 115 THR A N 1
ATOM 1014 C CA . THR A 1 115 ? 9.816 -4.709 -3.937 1.00 89.31 115 THR A CA 1
ATOM 1015 C C . THR A 1 115 ? 8.957 -5.859 -4.458 1.00 89.31 115 THR A C 1
ATOM 1017 O O . THR A 1 115 ? 7.932 -5.635 -5.102 1.00 89.31 115 THR A O 1
ATOM 1020 N N . ASP A 1 116 ? 9.354 -7.093 -4.156 1.00 87.31 116 ASP A N 1
ATOM 1021 C CA . ASP A 1 116 ? 8.580 -8.285 -4.519 1.00 87.31 116 ASP A CA 1
ATOM 1022 C C . ASP A 1 116 ? 7.159 -8.215 -3.942 1.00 87.31 116 ASP A C 1
ATOM 1024 O O . ASP A 1 116 ? 6.191 -8.498 -4.639 1.00 87.31 116 ASP A O 1
ATOM 1028 N N . VAL A 1 117 ? 7.024 -7.748 -2.696 1.00 82.44 117 VAL A N 1
ATOM 1029 C CA . VAL A 1 117 ? 5.726 -7.565 -2.026 1.00 82.44 117 VAL A CA 1
ATOM 1030 C C . VAL A 1 117 ? 4.844 -6.575 -2.785 1.00 82.44 117 VAL A C 1
ATOM 1032 O O . VAL A 1 117 ? 3.687 -6.876 -3.057 1.00 82.44 117 VAL A O 1
ATOM 1035 N N . GLU A 1 118 ? 5.387 -5.414 -3.163 1.00 86.94 118 GLU A N 1
ATOM 1036 C CA . GLU A 1 118 ? 4.629 -4.406 -3.914 1.00 86.94 118 GLU A CA 1
ATOM 1037 C C . GLU A 1 118 ? 4.216 -4.931 -5.292 1.00 86.94 118 GLU A C 1
ATOM 1039 O O . GLU A 1 118 ? 3.094 -4.702 -5.734 1.00 86.94 118 GLU A O 1
ATOM 1044 N N . PHE A 1 119 ? 5.110 -5.653 -5.968 1.00 91.75 119 PHE A N 1
ATOM 1045 C CA . PHE A 1 119 ? 4.832 -6.221 -7.281 1.00 91.75 119 PHE A CA 1
ATOM 1046 C C . PHE A 1 119 ? 3.726 -7.282 -7.227 1.00 91.75 119 PHE A C 1
ATOM 1048 O O . PHE A 1 119 ? 2.736 -7.173 -7.952 1.00 91.75 119 PHE A O 1
ATOM 1055 N N . PHE A 1 120 ? 3.854 -8.274 -6.341 1.00 87.88 120 PHE A N 1
ATOM 1056 C CA . PHE A 1 120 ? 2.873 -9.354 -6.220 1.00 87.88 120 PHE A CA 1
ATOM 1057 C C . PHE A 1 120 ? 1.523 -8.873 -5.682 1.00 87.88 120 PHE A C 1
ATOM 1059 O O . PHE A 1 120 ? 0.497 -9.446 -6.047 1.00 87.88 120 PHE A O 1
ATOM 1066 N N . ALA A 1 121 ? 1.494 -7.807 -4.877 1.00 84.56 121 ALA A N 1
ATOM 1067 C CA . ALA A 1 121 ? 0.239 -7.183 -4.471 1.00 84.56 121 ALA A CA 1
ATOM 1068 C C . ALA A 1 121 ? -0.563 -6.689 -5.685 1.00 84.56 121 ALA A C 1
ATOM 1070 O O . ALA A 1 121 ? -1.755 -6.956 -5.765 1.00 84.56 121 ALA A O 1
ATOM 1071 N N . ILE A 1 122 ? 0.090 -6.036 -6.652 1.00 89.62 122 ILE A N 1
ATOM 1072 C CA . ILE A 1 122 ? -0.578 -5.494 -7.846 1.00 89.62 122 ILE A CA 1
ATOM 1073 C C . ILE A 1 122 ? -0.949 -6.613 -8.828 1.00 89.62 122 ILE A C 1
ATOM 1075 O O . ILE A 1 122 ? -2.087 -6.696 -9.295 1.00 89.62 122 ILE A O 1
ATOM 1079 N N . VAL A 1 123 ? 0.029 -7.452 -9.182 1.00 90.50 123 VAL A N 1
ATOM 1080 C CA . VAL A 1 123 ? -0.103 -8.403 -10.299 1.00 90.50 123 VAL A CA 1
ATOM 1081 C C . VAL A 1 123 ? -0.964 -9.603 -9.926 1.00 90.50 123 VAL A C 1
ATOM 1083 O O . VAL A 1 123 ? -1.745 -10.064 -10.753 1.00 90.50 123 VAL A O 1
ATOM 1086 N N . GLU A 1 124 ? -0.839 -10.094 -8.694 1.00 87.75 124 GLU A N 1
ATOM 1087 C CA . GLU A 1 124 ? -1.483 -11.333 -8.244 1.00 87.75 124 GLU A CA 1
ATOM 1088 C C . GLU A 1 124 ? -2.544 -11.110 -7.159 1.00 87.75 124 GLU A C 1
ATOM 1090 O O . GLU A 1 124 ? -3.004 -12.075 -6.553 1.00 87.75 124 GLU A O 1
ATOM 1095 N N . ASP A 1 125 ? -2.899 -9.857 -6.861 1.00 80.88 125 ASP A N 1
ATOM 1096 C CA . ASP A 1 125 ? -3.852 -9.510 -5.795 1.00 80.88 125 ASP A CA 1
ATOM 1097 C C . ASP A 1 125 ? -3.460 -10.051 -4.412 1.00 80.88 125 ASP A C 1
ATOM 1099 O O . ASP A 1 125 ? -4.298 -10.271 -3.533 1.00 80.88 125 ASP A O 1
ATOM 1103 N N . ARG A 1 126 ? -2.156 -10.250 -4.182 1.00 80.38 126 ARG A N 1
ATOM 1104 C CA . ARG A 1 126 ? -1.637 -10.720 -2.894 1.00 80.38 126 ARG A CA 1
ATOM 1105 C C . ARG A 1 126 ? -1.572 -9.574 -1.894 1.00 80.38 126 ARG A C 1
ATOM 1107 O O . ARG A 1 126 ? -0.508 -9.010 -1.637 1.00 80.38 126 ARG A O 1
ATOM 1114 N N . ILE A 1 127 ? -2.720 -9.240 -1.317 1.00 75.62 127 ILE A N 1
ATOM 1115 C CA . ILE A 1 127 ? -2.807 -8.230 -0.266 1.00 75.62 127 ILE A CA 1
ATOM 1116 C C . ILE A 1 127 ? -2.136 -8.713 1.022 1.00 75.62 127 ILE A C 1
ATOM 1118 O O . ILE A 1 127 ? -2.311 -9.851 1.468 1.00 75.62 127 ILE A O 1
ATOM 1122 N N . PHE A 1 128 ? -1.379 -7.827 1.664 1.00 68.50 128 PHE A N 1
ATOM 1123 C CA . PHE A 1 128 ? -0.805 -8.104 2.974 1.00 68.50 128 PHE A CA 1
ATOM 1124 C C . PHE A 1 128 ? -1.917 -8.000 4.027 1.00 68.50 128 PHE A C 1
ATOM 1126 O O . PHE A 1 128 ? -2.219 -6.923 4.549 1.00 68.50 128 PHE A O 1
ATOM 1133 N N . LEU A 1 129 ? -2.572 -9.130 4.301 1.00 69.25 129 LEU A N 1
ATOM 1134 C CA . LEU A 1 129 ? -3.837 -9.175 5.034 1.00 69.25 129 LEU A CA 1
ATOM 1135 C C . LEU A 1 129 ? -3.747 -8.564 6.437 1.00 69.25 129 LEU A C 1
ATOM 1137 O O . LEU A 1 129 ? -4.581 -7.739 6.791 1.00 69.25 129 LEU A O 1
ATOM 1141 N N . SER A 1 130 ? -2.735 -8.919 7.231 1.00 67.12 130 SER A N 1
ATOM 1142 C CA . SER A 1 130 ? -2.620 -8.422 8.611 1.00 67.12 130 SER A CA 1
ATOM 1143 C C . SER A 1 130 ? -2.420 -6.907 8.662 1.00 67.12 130 SER A C 1
ATOM 1145 O O . SER A 1 130 ? -3.134 -6.226 9.390 1.00 67.12 130 SER A O 1
ATOM 1147 N N . ARG A 1 131 ? -1.538 -6.354 7.824 1.00 69.38 131 ARG A N 1
ATOM 1148 C CA . ARG A 1 131 ? -1.343 -4.901 7.666 1.00 69.38 131 ARG A CA 1
ATOM 1149 C C . ARG A 1 131 ? -2.603 -4.199 7.165 1.00 69.38 131 ARG A C 1
ATOM 1151 O O . ARG A 1 131 ? -2.922 -3.119 7.652 1.00 69.38 131 ARG A O 1
ATOM 1158 N N . THR A 1 132 ? -3.339 -4.829 6.252 1.00 69.00 132 THR A N 1
ATOM 1159 C CA . THR A 1 132 ? -4.615 -4.309 5.743 1.00 69.00 132 THR A CA 1
ATOM 1160 C C . THR A 1 132 ? -5.672 -4.264 6.843 1.00 69.00 132 THR A C 1
ATOM 1162 O O . THR A 1 132 ? -6.267 -3.216 7.065 1.00 69.00 132 THR A O 1
ATOM 1165 N N . ILE A 1 133 ? -5.867 -5.353 7.592 1.00 70.12 133 ILE A N 1
ATOM 1166 C CA . ILE A 1 133 ? -6.831 -5.405 8.701 1.00 70.12 133 ILE A CA 1
ATOM 1167 C C . ILE A 1 133 ? -6.461 -4.385 9.778 1.00 70.12 133 ILE A C 1
ATOM 1169 O O . ILE A 1 133 ? -7.314 -3.606 10.192 1.00 70.12 133 ILE A O 1
ATOM 1173 N N . VAL A 1 134 ? -5.195 -4.357 10.205 1.00 74.88 134 VAL A N 1
ATOM 1174 C CA . VAL A 1 134 ? -4.701 -3.416 11.221 1.00 74.88 134 VAL A CA 1
ATOM 1175 C C . VAL A 1 134 ? -4.902 -1.972 10.764 1.00 74.88 134 VAL A C 1
ATOM 1177 O O . VAL A 1 134 ? -5.459 -1.166 11.507 1.00 74.88 134 VAL A O 1
ATOM 1180 N N . GLY A 1 135 ? -4.499 -1.647 9.533 1.00 70.62 135 GLY A N 1
ATOM 1181 C CA . GLY A 1 135 ? -4.640 -0.311 8.961 1.00 70.62 135 GLY A CA 1
ATOM 1182 C C . GLY A 1 135 ? -6.098 0.134 8.864 1.00 70.62 135 GLY A C 1
ATOM 1183 O O . GLY A 1 135 ? -6.440 1.227 9.317 1.00 70.62 135 GLY A O 1
ATOM 1184 N N . THR A 1 136 ? -6.972 -0.723 8.335 1.00 71.25 136 THR A N 1
ATOM 1185 C CA . THR A 1 136 ? -8.408 -0.446 8.201 1.00 71.25 136 THR A CA 1
ATOM 1186 C C . THR A 1 136 ? -9.083 -0.292 9.560 1.00 71.25 136 THR A C 1
ATOM 1188 O O . THR A 1 136 ? -9.764 0.706 9.795 1.00 71.25 136 THR A O 1
ATOM 1191 N N . ALA A 1 137 ? -8.867 -1.237 10.479 1.00 75.50 137 ALA A N 1
ATOM 1192 C CA . ALA A 1 137 ? -9.480 -1.214 11.801 1.00 75.50 137 ALA A CA 1
ATOM 1193 C C . ALA A 1 137 ? -9.047 0.023 12.591 1.00 75.50 137 ALA A C 1
ATOM 1195 O O . ALA A 1 137 ? -9.892 0.740 13.117 1.00 75.50 137 ALA A O 1
ATOM 1196 N N . LEU A 1 138 ? -7.749 0.339 12.618 1.00 75.12 138 LEU A N 1
ATOM 1197 C CA . LEU A 1 138 ? -7.268 1.512 13.343 1.00 75.12 138 LEU A CA 1
ATOM 1198 C C . LEU A 1 138 ? -7.794 2.817 12.754 1.00 75.12 138 LEU A C 1
ATOM 1200 O O . LEU A 1 138 ? -8.140 3.716 13.515 1.00 75.12 138 LEU A O 1
ATOM 1204 N N . ASN A 1 139 ? -7.906 2.920 11.429 1.00 68.88 139 ASN A N 1
ATOM 1205 C CA . ASN A 1 139 ? -8.488 4.100 10.791 1.00 68.88 139 ASN A CA 1
ATOM 1206 C C . ASN A 1 139 ? -9.993 4.251 11.061 1.00 68.88 139 ASN A C 1
ATOM 1208 O O . ASN A 1 139 ? -10.482 5.379 11.076 1.00 68.88 139 ASN A O 1
ATOM 1212 N N . ALA A 1 140 ? -10.708 3.150 11.303 1.00 72.44 140 ALA A N 1
ATOM 1213 C CA . ALA A 1 140 ? -12.122 3.167 11.668 1.00 72.44 140 ALA A CA 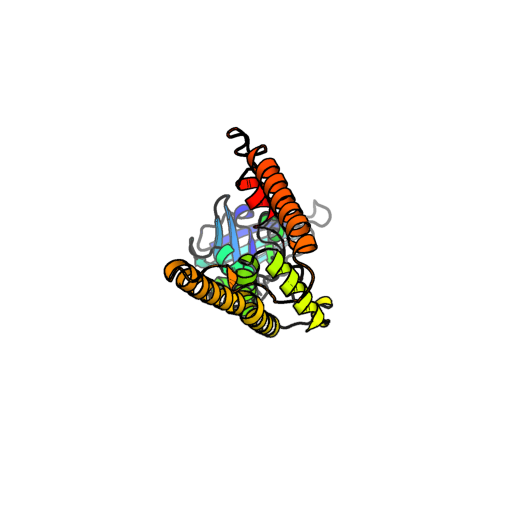1
ATOM 1214 C C . ALA A 1 140 ? -12.369 3.525 13.148 1.00 72.44 140 ALA A C 1
ATOM 1216 O O . ALA A 1 140 ? -13.467 3.952 13.501 1.00 72.44 140 ALA A O 1
ATOM 1217 N N . LEU A 1 141 ? -11.371 3.370 14.024 1.00 72.81 141 LEU A N 1
ATOM 1218 C CA . LEU A 1 141 ? -11.515 3.657 15.452 1.00 72.81 141 LEU A CA 1
ATOM 1219 C C . LEU A 1 141 ? -11.557 5.160 15.768 1.00 72.81 141 LEU A C 1
ATOM 1221 O O . LEU A 1 141 ? -10.829 5.981 15.192 1.00 72.81 141 LEU A O 1
ATOM 1225 N N . HIS A 1 142 ? -12.343 5.508 16.796 1.00 79.81 142 HIS A N 1
ATOM 1226 C CA . HIS A 1 142 ? -12.322 6.844 17.396 1.00 79.81 142 HIS A CA 1
ATOM 1227 C C . HIS A 1 142 ? -10.892 7.233 17.812 1.00 79.81 142 HIS A C 1
ATOM 1229 O O . HIS A 1 142 ? -10.073 6.377 18.164 1.00 79.81 142 HIS A O 1
ATOM 1235 N N . SER A 1 143 ? -10.563 8.528 17.775 1.00 74.50 143 SER A N 1
ATOM 1236 C CA . SER A 1 143 ? -9.203 9.009 18.071 1.00 74.50 143 SER A CA 1
ATOM 1237 C C . SER A 1 143 ? -8.702 8.602 19.453 1.00 74.50 143 SER A C 1
ATOM 1239 O O . SER A 1 143 ? -7.507 8.356 19.618 1.00 74.50 143 SER A O 1
ATOM 1241 N N . ASP A 1 144 ? -9.603 8.492 20.424 1.00 76.06 144 ASP A N 1
ATOM 1242 C CA . ASP A 1 144 ? -9.243 8.107 21.789 1.00 76.06 144 ASP A CA 1
ATOM 1243 C C . ASP A 1 144 ? -8.871 6.629 21.869 1.00 76.06 144 ASP A C 1
ATOM 1245 O O . ASP A 1 144 ? -7.848 6.287 22.460 1.00 76.06 144 ASP A O 1
ATOM 1249 N N . HIS A 1 145 ? -9.611 5.765 21.167 1.00 83.62 145 HIS A N 1
ATOM 1250 C CA . HIS A 1 145 ? -9.264 4.352 21.046 1.00 83.62 145 HIS A CA 1
ATOM 1251 C C . HIS A 1 145 ? -7.940 4.151 20.309 1.00 83.62 145 HIS A C 1
ATOM 1253 O O . HIS A 1 145 ? -7.114 3.346 20.731 1.00 83.62 145 HIS A O 1
ATOM 1259 N N . ARG A 1 146 ? -7.677 4.942 19.260 1.00 78.50 146 ARG A N 1
ATOM 1260 C CA . ARG A 1 146 ? -6.371 4.940 18.582 1.00 78.50 146 ARG A CA 1
ATOM 1261 C C . ARG A 1 146 ? -5.231 5.315 19.530 1.00 78.50 146 ARG A C 1
ATOM 1263 O O . ARG A 1 146 ? -4.194 4.652 19.527 1.00 78.50 146 ARG A O 1
ATOM 1270 N N . ARG A 1 147 ? -5.403 6.366 20.342 1.00 75.12 147 ARG A N 1
ATOM 1271 C CA . ARG A 1 147 ? -4.400 6.799 21.332 1.00 75.12 147 ARG A CA 1
ATOM 1272 C C . ARG A 1 147 ? -4.158 5.739 22.398 1.00 75.12 147 ARG A C 1
ATOM 1274 O O . ARG A 1 147 ? -3.005 5.388 22.628 1.00 75.12 147 ARG A O 1
ATOM 1281 N N . ALA A 1 148 ? -5.224 5.217 22.994 1.00 78.94 148 ALA A N 1
ATOM 1282 C CA . ALA A 1 148 ? -5.145 4.195 24.029 1.00 78.94 148 ALA A CA 1
ATOM 1283 C C . ALA A 1 148 ? -4.497 2.905 23.503 1.00 78.94 148 ALA A C 1
ATOM 1285 O O . ALA A 1 148 ? -3.612 2.353 24.148 1.00 78.94 148 ALA A O 1
ATOM 1286 N N . PHE A 1 149 ? -4.854 2.468 22.292 1.00 84.31 149 PHE A N 1
ATOM 1287 C CA . PHE A 1 149 ? -4.203 1.321 21.661 1.00 84.31 149 PHE A CA 1
ATOM 1288 C C . PHE A 1 149 ? -2.709 1.562 21.407 1.00 84.31 149 PHE A C 1
ATOM 1290 O O . PHE A 1 149 ? -1.886 0.673 21.603 1.00 84.31 149 PHE A O 1
ATOM 1297 N N . SER A 1 150 ? -2.335 2.779 21.014 1.00 75.62 150 SER A N 1
ATOM 1298 C CA . SER A 1 150 ? -0.928 3.132 20.793 1.00 75.62 150 SER A CA 1
ATOM 1299 C C . SER A 1 150 ? -0.114 3.123 22.086 1.00 75.62 150 SER A C 1
ATOM 1301 O O . SER A 1 150 ? 1.029 2.677 22.082 1.00 75.62 150 SER A O 1
ATOM 1303 N N . GLN A 1 151 ? -0.706 3.573 23.195 1.00 76.06 151 GLN A N 1
ATOM 1304 C CA . GLN A 1 151 ? -0.100 3.463 24.524 1.00 76.06 151 GLN A CA 1
ATOM 1305 C C . GLN A 1 151 ? 0.077 1.995 24.920 1.00 76.06 151 GLN A C 1
ATOM 1307 O O . GLN A 1 151 ? 1.188 1.589 25.250 1.00 76.06 151 GLN A O 1
ATOM 1312 N N . LEU A 1 152 ? -0.973 1.181 24.763 1.00 81.69 152 LEU A N 1
ATOM 1313 C CA . LEU A 1 152 ? -0.923 -0.255 25.040 1.00 81.69 152 LEU A CA 1
ATOM 1314 C C . LEU A 1 152 ? 0.168 -0.967 24.225 1.00 81.69 152 LEU A C 1
ATOM 1316 O O . LEU A 1 152 ? 0.874 -1.820 24.758 1.00 81.69 152 LEU A O 1
ATOM 1320 N N . MET A 1 153 ? 0.327 -0.616 22.946 1.00 78.06 153 MET A N 1
ATOM 1321 C CA . MET A 1 153 ? 1.386 -1.163 22.095 1.00 78.06 153 MET A CA 1
ATOM 1322 C C . MET A 1 153 ? 2.779 -0.891 22.658 1.00 78.06 153 MET A C 1
ATOM 1324 O O . MET A 1 153 ? 3.576 -1.818 22.747 1.00 78.06 153 MET A O 1
ATOM 1328 N N . VAL A 1 154 ? 3.062 0.345 23.072 1.00 74.12 154 VAL A N 1
ATOM 1329 C CA . VAL A 1 154 ? 4.368 0.709 23.643 1.00 74.12 154 VAL A CA 1
ATOM 1330 C C . VAL A 1 154 ? 4.597 0.033 24.997 1.00 74.12 154 VAL A C 1
ATOM 1332 O O . VAL A 1 154 ? 5.713 -0.386 25.289 1.00 74.12 154 VAL A O 1
ATOM 1335 N N . GLU A 1 155 ? 3.552 -0.111 25.813 1.00 76.25 155 GLU A N 1
ATOM 1336 C CA . GLU A 1 155 ? 3.633 -0.778 27.118 1.00 76.25 155 GLU A CA 1
ATOM 1337 C C . GLU A 1 155 ? 3.892 -2.284 26.997 1.00 76.25 155 GLU A C 1
ATOM 1339 O O . GLU A 1 155 ? 4.681 -2.846 27.757 1.00 76.25 155 GLU A O 1
ATOM 1344 N N . ARG A 1 156 ? 3.220 -2.952 26.053 1.00 77.62 156 ARG A N 1
ATOM 1345 C CA . ARG A 1 156 ? 3.290 -4.412 25.877 1.00 77.62 156 ARG A CA 1
ATOM 1346 C C . ARG A 1 156 ? 4.432 -4.856 24.976 1.00 77.62 156 ARG A C 1
ATOM 1348 O O . ARG A 1 156 ? 4.929 -5.964 25.149 1.00 77.62 156 ARG A O 1
ATOM 1355 N N . ASN A 1 157 ? 4.832 -4.015 24.030 1.00 71.25 157 ASN A N 1
ATOM 1356 C CA . ASN A 1 157 ? 5.931 -4.282 23.119 1.00 71.25 157 ASN A CA 1
ATOM 1357 C C . ASN A 1 157 ? 6.769 -3.005 22.897 1.00 71.25 157 ASN A C 1
ATOM 1359 O O . ASN A 1 157 ? 6.604 -2.319 21.886 1.00 71.25 157 ASN A O 1
ATOM 1363 N N . PRO A 1 158 ? 7.689 -2.673 23.824 1.00 70.25 158 PRO A N 1
ATOM 1364 C CA . PRO A 1 158 ? 8.537 -1.485 23.713 1.00 70.25 158 PRO A CA 1
ATOM 1365 C C . PRO A 1 158 ? 9.415 -1.464 22.452 1.00 70.25 158 PRO A C 1
ATOM 1367 O O . PRO A 1 158 ? 9.785 -0.387 21.976 1.00 70.25 158 PRO A O 1
ATOM 1370 N N . ASP A 1 159 ? 9.717 -2.635 21.880 1.00 65.31 159 ASP A N 1
ATOM 1371 C CA . ASP A 1 159 ? 10.532 -2.783 20.669 1.00 65.31 159 ASP A CA 1
ATOM 1372 C C . ASP A 1 159 ? 9.842 -2.218 19.413 1.00 65.31 159 ASP A C 1
ATOM 1374 O O . ASP A 1 159 ? 10.513 -1.904 18.423 1.00 65.31 159 ASP A O 1
ATOM 1378 N N . ILE A 1 160 ? 8.529 -1.951 19.479 1.00 63.66 160 ILE A N 1
ATOM 1379 C CA . ILE A 1 160 ? 7.795 -1.182 18.463 1.00 63.66 160 ILE A CA 1
ATOM 1380 C C . ILE A 1 160 ? 8.435 0.189 18.216 1.00 63.66 160 ILE A C 1
ATOM 1382 O O . ILE A 1 160 ? 8.473 0.645 17.075 1.00 63.66 160 ILE A O 1
A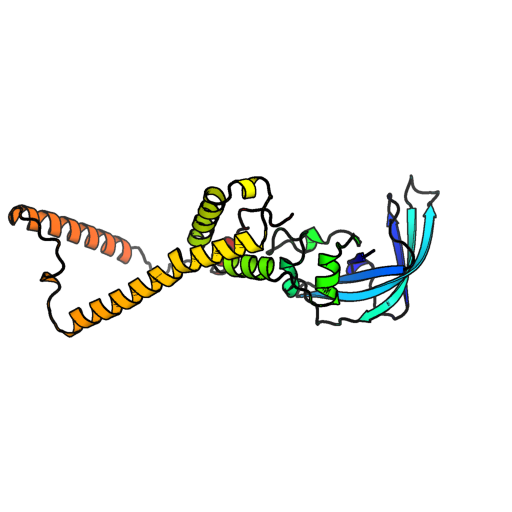TOM 1386 N N . LEU A 1 161 ? 8.998 0.834 19.245 1.00 57.41 161 LEU A N 1
ATOM 1387 C CA . LEU A 1 161 ? 9.682 2.126 19.098 1.00 57.41 161 LEU A CA 1
ATOM 1388 C C . LEU A 1 161 ? 10.977 2.029 18.276 1.00 57.41 161 LEU A C 1
ATOM 1390 O O . LEU A 1 161 ? 11.471 3.039 17.779 1.00 57.41 161 LEU A O 1
ATOM 1394 N N . GLN A 1 162 ? 11.529 0.822 18.138 1.00 57.59 162 GLN A N 1
ATOM 1395 C CA . GLN A 1 162 ? 12.705 0.527 17.321 1.00 57.59 162 GLN A CA 1
ATOM 1396 C C . GLN A 1 162 ? 12.326 -0.046 15.945 1.00 57.59 162 GLN A C 1
ATOM 1398 O O . GLN A 1 162 ? 13.208 -0.536 15.240 1.00 57.59 162 GLN A O 1
ATOM 1403 N N . ASN A 1 163 ? 11.039 -0.007 15.571 1.00 54.47 163 ASN A N 1
ATOM 1404 C CA . ASN A 1 163 ? 10.477 -0.649 14.377 1.00 54.47 163 ASN A CA 1
ATOM 1405 C C . ASN A 1 163 ? 10.773 -2.158 14.301 1.00 54.47 163 ASN A C 1
ATOM 1407 O O . ASN A 1 163 ? 10.951 -2.714 13.224 1.00 54.47 163 ASN A O 1
ATOM 1411 N N . ARG A 1 164 ? 10.855 -2.835 15.451 1.00 60.12 164 ARG A N 1
ATOM 1412 C CA . ARG A 1 164 ? 11.049 -4.287 15.524 1.00 60.12 164 ARG A CA 1
ATOM 1413 C C . ARG A 1 164 ? 9.764 -4.940 16.005 1.00 60.12 164 ARG A C 1
ATOM 1415 O O . ARG A 1 164 ? 9.590 -5.171 17.195 1.00 60.12 164 ARG A O 1
ATOM 1422 N N . TYR A 1 165 ? 8.849 -5.205 15.084 1.00 63.88 165 TYR A N 1
ATOM 1423 C CA . TYR A 1 165 ? 7.591 -5.875 15.398 1.00 63.88 165 TYR A CA 1
ATOM 1424 C C . TYR A 1 165 ? 7.078 -6.649 14.195 1.00 63.88 165 TYR A C 1
ATOM 1426 O O . TYR A 1 165 ? 7.407 -6.337 13.055 1.00 63.88 165 TYR A O 1
ATOM 1434 N N . THR A 1 166 ? 6.219 -7.634 14.440 1.00 67.56 166 THR A N 1
ATOM 1435 C CA . THR A 1 166 ? 5.492 -8.298 13.359 1.00 67.56 166 THR A CA 1
ATOM 1436 C C . THR A 1 166 ? 4.057 -7.784 13.274 1.00 67.56 166 THR A C 1
ATOM 1438 O O . THR A 1 166 ? 3.372 -7.556 14.274 1.00 67.56 166 THR A O 1
ATOM 1441 N N . HIS A 1 167 ? 3.545 -7.641 12.053 1.00 69.00 167 HIS A N 1
ATOM 1442 C CA . HIS A 1 167 ? 2.153 -7.245 11.817 1.00 69.00 167 HIS A CA 1
ATOM 1443 C C . HIS A 1 167 ? 1.138 -8.234 12.418 1.00 69.00 167 HIS A C 1
ATOM 1445 O O . HIS A 1 167 ? 0.010 -7.860 12.733 1.00 69.00 167 HIS A O 1
ATOM 1451 N N . THR A 1 168 ? 1.534 -9.495 12.592 1.00 72.06 168 THR A N 1
ATOM 1452 C CA . THR A 1 168 ? 0.748 -10.532 13.268 1.00 72.06 168 THR A CA 1
ATOM 1453 C C . THR A 1 168 ? 0.615 -10.283 14.768 1.00 72.06 168 THR A C 1
ATOM 1455 O O . THR A 1 168 ? -0.480 -10.429 15.306 1.00 72.06 168 THR A O 1
ATOM 1458 N N . GLU A 1 169 ? 1.686 -9.853 15.438 1.00 77.75 169 GLU A N 1
ATOM 1459 C CA . GLU A 1 169 ? 1.645 -9.496 16.862 1.00 77.75 169 GLU A CA 1
ATOM 1460 C C . GLU A 1 169 ? 0.783 -8.255 17.092 1.00 77.75 169 GLU A C 1
ATOM 1462 O O . GLU A 1 169 ? -0.073 -8.259 17.977 1.00 77.75 169 GLU A O 1
ATOM 1467 N N . ILE A 1 170 ? 0.938 -7.224 16.251 1.00 80.06 170 ILE A N 1
ATOM 1468 C CA . ILE A 1 170 ? 0.101 -6.017 16.330 1.00 80.06 170 ILE A CA 1
ATOM 1469 C C . ILE A 1 170 ? -1.372 -6.360 16.115 1.00 80.06 170 ILE A C 1
ATOM 1471 O O . ILE A 1 170 ? -2.226 -5.866 16.849 1.00 80.06 170 ILE A O 1
ATOM 1475 N N . LEU A 1 171 ? -1.689 -7.217 15.139 1.00 81.94 171 LEU A N 1
ATOM 1476 C CA . LEU A 1 171 ? -3.065 -7.649 14.900 1.00 81.94 171 LEU A CA 1
ATOM 1477 C C . LEU A 1 171 ? -3.645 -8.399 16.106 1.00 81.94 171 LEU A C 1
ATOM 1479 O O . LEU A 1 171 ? -4.791 -8.155 16.483 1.00 81.94 171 LEU A O 1
ATOM 1483 N N . SER A 1 172 ? -2.860 -9.282 16.725 1.00 85.25 172 SER A N 1
ATOM 1484 C CA . SER A 1 172 ? -3.279 -10.000 17.932 1.00 85.25 172 SER A CA 1
ATOM 1485 C C . SER A 1 172 ? -3.593 -9.031 19.073 1.00 85.25 172 SER A C 1
ATOM 1487 O O . SER A 1 172 ? -4.654 -9.129 19.691 1.00 85.25 172 SER A O 1
ATOM 1489 N N . LEU A 1 173 ? -2.711 -8.058 19.314 1.00 86.56 173 LEU A N 1
ATOM 1490 C CA . LEU A 1 173 ? -2.897 -7.058 20.363 1.00 86.56 173 LEU A CA 1
ATOM 1491 C C . LEU A 1 173 ? -4.081 -6.127 20.066 1.00 86.56 173 LEU A C 1
ATOM 1493 O O . LEU A 1 173 ? -4.817 -5.745 20.974 1.00 86.56 173 LEU A O 1
ATOM 1497 N N . LEU A 1 174 ? -4.304 -5.782 18.794 1.00 86.50 174 LEU A N 1
ATOM 1498 C CA . LEU A 1 174 ? -5.466 -5.003 18.370 1.00 86.50 174 LEU A CA 1
ATOM 1499 C C . LEU A 1 174 ? -6.768 -5.749 18.644 1.00 86.50 174 LEU A C 1
ATOM 1501 O O . LEU A 1 174 ? -7.722 -5.145 19.128 1.00 86.50 174 LEU A O 1
ATOM 1505 N N . ASN A 1 175 ? -6.808 -7.051 18.366 1.00 88.06 175 ASN A N 1
ATOM 1506 C CA . ASN A 1 175 ? -7.975 -7.871 18.663 1.00 88.06 175 ASN A CA 1
ATOM 1507 C C . ASN A 1 175 ? -8.241 -7.943 20.176 1.00 88.06 175 ASN A C 1
ATOM 1509 O O . ASN A 1 175 ? -9.379 -7.759 20.602 1.00 88.06 175 ASN A O 1
ATOM 1513 N N . GLU A 1 176 ? -7.202 -8.136 20.992 1.00 90.88 176 GLU A N 1
ATOM 1514 C CA . GLU A 1 176 ? -7.320 -8.107 22.457 1.00 90.88 176 GLU A CA 1
ATOM 1515 C C . GLU A 1 176 ? -7.882 -6.765 22.946 1.00 90.88 176 GLU A C 1
ATOM 1517 O O . GLU A 1 176 ? -8.878 -6.734 23.672 1.00 90.88 176 GLU A O 1
ATOM 1522 N N . TYR A 1 177 ? -7.302 -5.654 22.480 1.00 92.38 177 TYR A N 1
ATOM 1523 C CA . TYR A 1 177 ? -7.779 -4.311 22.799 1.00 92.38 177 TYR A CA 1
ATOM 1524 C C . TYR A 1 177 ? -9.237 -4.112 22.384 1.00 92.38 177 TYR A C 1
ATOM 1526 O O . TYR A 1 177 ? -10.038 -3.598 23.161 1.00 92.38 177 TYR A O 1
ATOM 1534 N N . PHE A 1 178 ? -9.606 -4.539 21.176 1.00 87.88 178 PHE A N 1
ATOM 1535 C CA . PHE A 1 178 ? -10.962 -4.390 20.660 1.00 87.88 178 PHE A CA 1
ATOM 1536 C C . PHE A 1 178 ? -11.980 -5.149 21.521 1.00 87.88 178 PHE A C 1
ATOM 1538 O O . PHE A 1 178 ? -13.028 -4.606 21.873 1.00 87.88 178 PHE A O 1
ATOM 1545 N N . GLN A 1 179 ? -11.660 -6.380 21.929 1.00 88.12 179 GLN A N 1
ATOM 1546 C CA . GLN A 1 179 ? -12.529 -7.157 22.813 1.00 88.12 179 GLN A CA 1
ATOM 1547 C C . GLN A 1 179 ? -12.662 -6.516 24.199 1.00 88.12 179 GLN A C 1
ATOM 1549 O O . GLN A 1 179 ? -13.774 -6.384 24.718 1.00 88.12 179 GLN A O 1
ATOM 1554 N N . TYR A 1 180 ? -11.540 -6.098 24.785 1.00 91.69 180 TYR A N 1
ATOM 1555 C CA . TYR A 1 180 ? -11.488 -5.565 26.144 1.00 91.69 180 TYR A CA 1
ATOM 1556 C C . TYR A 1 180 ? -12.074 -4.154 26.269 1.00 91.69 180 TYR A C 1
ATOM 1558 O O . TYR A 1 180 ? -12.856 -3.896 27.178 1.00 91.69 180 TYR A O 1
ATOM 1566 N N . ALA A 1 181 ? -11.710 -3.239 25.370 1.00 88.75 181 ALA A N 1
ATOM 1567 C CA . ALA A 1 181 ? -11.990 -1.811 25.508 1.00 88.75 181 ALA A CA 1
ATOM 1568 C C . ALA A 1 181 ? -13.208 -1.332 24.708 1.00 88.75 181 ALA A C 1
ATOM 1570 O O . ALA A 1 181 ? -13.663 -0.210 24.925 1.00 88.75 181 ALA A O 1
ATOM 1571 N N . ILE A 1 182 ? -13.723 -2.140 23.773 1.00 84.88 182 ILE A N 1
ATOM 1572 C CA . ILE A 1 182 ? -14.837 -1.741 22.897 1.00 84.88 182 ILE A CA 1
ATOM 1573 C C . ILE A 1 182 ? -16.001 -2.718 23.027 1.00 84.88 182 ILE A C 1
ATOM 1575 O O . ILE A 1 182 ? -17.080 -2.329 23.466 1.00 84.88 182 ILE A O 1
ATOM 1579 N N . VAL A 1 183 ? -15.794 -3.996 22.695 1.00 83.81 183 VAL A N 1
ATOM 1580 C CA . VAL A 1 183 ? -16.891 -4.978 22.651 1.00 83.81 183 VAL A CA 1
ATOM 1581 C C . VAL A 1 183 ? -17.461 -5.245 24.041 1.00 83.81 183 VAL A C 1
ATOM 1583 O O . VAL A 1 183 ? -18.678 -5.208 24.218 1.00 83.81 183 VAL A O 1
ATOM 1586 N N . THR A 1 184 ? -16.606 -5.516 25.029 1.00 85.94 184 THR A N 1
ATOM 1587 C CA . THR A 1 184 ? -17.061 -5.844 26.389 1.00 85.94 184 THR A CA 1
ATOM 1588 C C . THR A 1 184 ? -17.788 -4.665 27.052 1.00 85.94 184 THR A C 1
ATOM 1590 O O . THR A 1 184 ? -18.913 -4.872 27.510 1.00 85.94 184 THR A O 1
ATOM 1593 N N . PRO A 1 185 ? -17.256 -3.425 27.037 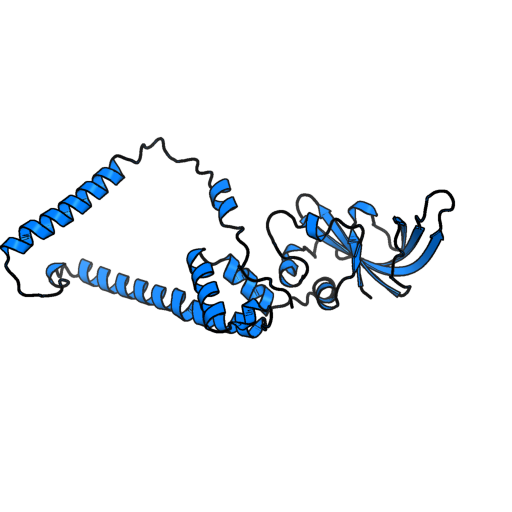1.00 85.12 185 PRO A N 1
ATOM 1594 C CA . PRO A 1 185 ? -17.958 -2.272 27.596 1.00 85.12 185 PRO A CA 1
ATOM 1595 C C . PRO A 1 185 ? -19.268 -1.962 26.868 1.00 85.12 185 PRO A C 1
ATOM 1597 O O . PRO A 1 185 ? -20.259 -1.642 27.518 1.00 85.12 185 PRO A O 1
ATOM 1600 N N . ALA A 1 186 ? -19.319 -2.111 25.538 1.00 80.81 186 ALA A N 1
ATOM 1601 C CA . ALA A 1 186 ? -20.553 -1.907 24.779 1.00 80.81 186 ALA A CA 1
ATOM 1602 C C . ALA A 1 186 ? -21.650 -2.909 25.176 1.00 80.81 186 ALA A C 1
ATOM 1604 O O . ALA A 1 186 ? -22.808 -2.520 25.331 1.00 80.81 186 ALA A O 1
ATOM 1605 N N . LYS A 1 187 ? -21.292 -4.183 25.395 1.00 82.25 187 LYS A N 1
ATOM 1606 C CA . LYS A 1 187 ? -22.231 -5.198 25.902 1.00 82.25 187 LYS A CA 1
ATOM 1607 C C . LYS A 1 187 ? -22.731 -4.855 27.301 1.00 82.25 187 LYS A C 1
ATOM 1609 O O . LYS A 1 187 ? -23.935 -4.861 27.522 1.00 82.25 187 LYS A O 1
ATOM 1614 N N . GLN A 1 188 ? -21.827 -4.492 28.210 1.00 84.50 188 GLN A N 1
ATOM 1615 C CA . GLN A 1 188 ? -22.187 -4.099 29.575 1.00 84.50 188 GLN A CA 1
ATOM 1616 C C . GLN A 1 188 ? -23.113 -2.878 29.595 1.00 84.50 188 GLN A C 1
ATOM 1618 O O . GLN A 1 188 ? -24.071 -2.845 30.360 1.00 84.50 188 GLN A O 1
ATOM 1623 N N . LEU A 1 189 ? -22.867 -1.892 28.729 1.00 78.69 189 LEU A N 1
ATOM 1624 C CA . LEU A 1 189 ? -23.713 -0.708 28.604 1.00 78.69 189 LEU A CA 1
ATOM 1625 C C . LEU A 1 189 ? -25.105 -1.054 28.054 1.00 78.69 189 LEU A C 1
ATOM 1627 O O . LEU A 1 189 ? -26.105 -0.550 28.561 1.00 78.69 189 LEU A O 1
ATOM 1631 N N . ALA A 1 190 ? -25.183 -1.941 27.059 1.00 77.62 190 ALA A N 1
ATOM 1632 C CA . ALA A 1 190 ? -26.456 -2.424 26.530 1.00 77.62 190 ALA A CA 1
ATOM 1633 C C . ALA A 1 190 ? -27.255 -3.211 27.585 1.00 77.62 190 ALA A C 1
ATOM 1635 O O . ALA A 1 190 ? -28.453 -2.987 27.746 1.00 77.62 190 ALA A O 1
ATOM 1636 N N . GLU A 1 191 ? -26.598 -4.089 28.346 1.00 77.50 191 GLU A N 1
ATOM 1637 C CA . GLU A 1 191 ? -27.218 -4.833 29.449 1.00 77.50 191 GLU A CA 1
ATOM 1638 C C . GLU A 1 191 ? -27.703 -3.895 30.564 1.00 77.50 191 GLU A C 1
ATOM 1640 O O . GLU A 1 191 ? -28.834 -4.029 31.034 1.00 77.50 191 GLU A O 1
ATOM 1645 N N . ALA A 1 192 ? -26.887 -2.907 30.943 1.00 74.00 192 ALA A N 1
ATOM 1646 C CA . ALA A 1 192 ? -27.253 -1.896 31.930 1.00 74.00 192 ALA A CA 1
ATOM 1647 C C . ALA A 1 192 ? -28.464 -1.070 31.475 1.00 74.00 192 ALA A C 1
ATOM 1649 O O . ALA A 1 192 ? -29.357 -0.799 32.276 1.00 74.00 192 ALA A O 1
ATOM 1650 N N . TYR A 1 193 ? -28.539 -0.719 30.188 1.00 76.19 193 TYR A N 1
ATOM 1651 C CA . TYR A 1 193 ? -29.686 -0.014 29.619 1.00 76.19 193 TYR A CA 1
ATOM 1652 C C . TYR A 1 193 ? -30.978 -0.833 29.719 1.00 76.19 193 TYR A C 1
ATOM 1654 O O . TYR A 1 193 ? -31.993 -0.310 30.175 1.00 76.19 193 TYR A O 1
ATOM 1662 N N . VAL A 1 194 ? -30.936 -2.123 29.364 1.00 77.75 194 VAL A N 1
ATOM 1663 C CA . VAL A 1 194 ? -32.095 -3.029 29.481 1.00 77.75 194 VAL A CA 1
ATOM 1664 C C . VAL A 1 194 ? -32.554 -3.147 30.934 1.00 77.75 194 VAL A C 1
ATOM 1666 O O . VAL A 1 194 ? -33.749 -3.067 31.220 1.00 77.75 194 VAL A O 1
ATOM 1669 N N . GLN A 1 195 ? -31.614 -3.293 31.872 1.00 75.62 195 GLN A N 1
ATOM 1670 C CA . GLN A 1 195 ? -31.940 -3.321 33.297 1.00 75.62 195 GLN A CA 1
ATOM 1671 C C . GLN A 1 195 ? -32.584 -2.004 33.737 1.00 75.62 195 GLN A C 1
ATOM 1673 O O . GLN A 1 195 ? -33.641 -2.027 34.365 1.00 75.62 195 GLN A O 1
ATOM 1678 N N . MET A 1 196 ? -32.011 -0.861 33.353 1.00 74.44 196 MET A N 1
ATOM 1679 C CA . MET A 1 196 ? -32.529 0.459 33.710 1.00 74.44 196 MET A CA 1
ATOM 1680 C C . MET A 1 196 ? -33.936 0.700 33.149 1.00 74.44 196 MET A C 1
ATOM 1682 O O . MET A 1 196 ? -34.801 1.176 33.879 1.00 74.44 196 MET A O 1
ATOM 1686 N N . GLN A 1 197 ? -34.203 0.306 31.901 1.00 73.50 197 GLN A N 1
ATOM 1687 C CA . GLN A 1 197 ? -35.553 0.341 31.333 1.00 73.50 197 GLN A CA 1
ATOM 1688 C C . GLN A 1 197 ? -36.526 -0.521 32.135 1.00 73.50 197 GLN A C 1
ATOM 1690 O O . GLN A 1 197 ? -37.606 -0.052 32.480 1.00 73.50 197 GLN A O 1
ATOM 1695 N N . SER A 1 198 ? -36.127 -1.740 32.510 1.00 72.69 198 SER A N 1
ATOM 1696 C CA . SER A 1 198 ? -36.990 -2.622 33.300 1.00 72.69 198 SER A CA 1
ATOM 1697 C C . SER A 1 198 ? -37.317 -2.055 34.689 1.00 72.69 198 SER A C 1
ATOM 1699 O O . SER A 1 198 ? -38.425 -2.260 35.179 1.00 72.69 198 SER A O 1
ATOM 1701 N N . PHE A 1 199 ? -36.396 -1.306 35.309 1.00 68.38 199 PHE A N 1
ATOM 1702 C CA . PHE A 1 199 ? -36.655 -0.584 36.560 1.00 68.38 199 PHE A CA 1
ATOM 1703 C C . PHE A 1 199 ? -37.630 0.581 36.356 1.00 68.38 199 PHE A C 1
ATOM 1705 O O . PHE A 1 199 ? -38.574 0.733 37.130 1.00 68.38 199 PHE A O 1
ATOM 1712 N N . ILE A 1 200 ? -37.444 1.365 35.289 1.00 68.75 200 ILE A N 1
ATOM 1713 C CA . ILE A 1 200 ? -38.318 2.497 34.945 1.00 68.75 200 ILE A CA 1
ATOM 1714 C C . ILE A 1 200 ? -39.746 2.015 34.636 1.00 68.75 200 ILE A C 1
ATOM 1716 O O . ILE A 1 200 ? -40.709 2.593 35.134 1.00 68.75 200 ILE A O 1
ATOM 1720 N N . GLU A 1 201 ? -39.899 0.935 33.866 1.00 66.12 201 GLU A N 1
ATOM 1721 C CA . GLU A 1 201 ? -41.201 0.372 33.480 1.00 66.12 201 GLU A CA 1
ATOM 1722 C C . GLU A 1 201 ? -41.951 -0.286 34.647 1.00 66.12 201 GLU A C 1
ATOM 1724 O O . GLU A 1 201 ? -43.182 -0.283 34.670 1.00 66.12 201 GLU A O 1
ATOM 1729 N N . ARG A 1 202 ? -41.234 -0.828 35.640 1.00 60.31 202 ARG A N 1
ATOM 1730 C CA . ARG A 1 202 ? -41.839 -1.438 36.837 1.00 60.31 202 ARG A CA 1
ATOM 1731 C C . ARG A 1 202 ? -42.305 -0.420 37.877 1.00 60.31 202 ARG A C 1
ATOM 1733 O O . ARG A 1 202 ? -42.931 -0.818 38.855 1.00 60.31 202 ARG A O 1
ATOM 1740 N N . GLY A 1 203 ? -42.015 0.871 37.694 1.00 54.97 203 GLY A N 1
ATOM 1741 C CA . GLY A 1 203 ? -42.372 1.913 38.660 1.00 54.97 203 GLY A CA 1
ATOM 1742 C C . GLY A 1 203 ? -41.686 1.754 40.024 1.00 54.97 203 GLY A C 1
ATOM 1743 O O . GLY A 1 203 ? -42.066 2.428 40.982 1.00 54.97 203 GLY A O 1
ATOM 1744 N N . GLU A 1 204 ? -40.680 0.879 40.131 1.00 53.75 204 GLU A N 1
ATOM 1745 C CA . GLU A 1 204 ? -39.847 0.746 41.322 1.00 53.75 204 GLU A CA 1
ATOM 1746 C C . GLU A 1 204 ? -38.879 1.926 41.324 1.00 53.75 204 GLU A C 1
ATOM 1748 O O . GLU A 1 204 ? -37.893 1.966 40.592 1.00 53.75 204 GLU A O 1
ATOM 1753 N N . ALA A 1 205 ? -39.260 2.949 42.086 1.00 50.25 205 ALA A N 1
ATOM 1754 C CA . ALA A 1 205 ? -38.635 4.255 42.103 1.00 50.25 205 ALA A CA 1
ATOM 1755 C C . ALA A 1 205 ? -37.101 4.192 42.188 1.00 50.25 205 ALA A C 1
ATOM 1757 O O . ALA A 1 205 ? -36.522 3.415 42.950 1.00 50.25 205 ALA A O 1
ATOM 1758 N N . LEU A 1 206 ? -36.474 5.142 41.490 1.00 50.53 206 LEU A N 1
ATOM 1759 C CA . LEU A 1 206 ? -35.089 5.629 41.595 1.00 50.53 206 LEU A CA 1
ATOM 1760 C C . LEU A 1 206 ? -34.545 5.826 43.035 1.00 50.53 206 LEU A C 1
ATOM 1762 O O . LEU A 1 206 ? -33.401 6.237 43.207 1.00 50.53 206 LEU A O 1
ATOM 1766 N N . GLU A 1 207 ? -35.330 5.548 44.076 1.00 48.94 207 GLU A N 1
ATOM 1767 C CA . GLU A 1 207 ? -34.958 5.637 45.486 1.00 48.94 207 GLU A CA 1
ATOM 1768 C C . GLU A 1 207 ? -34.002 4.518 45.944 1.00 48.94 207 GLU A C 1
ATOM 1770 O O . GLU A 1 207 ? -33.265 4.714 46.912 1.00 48.94 207 GLU A O 1
ATOM 1775 N N . SER A 1 208 ? -33.954 3.370 45.255 1.00 47.44 208 SER A N 1
ATOM 1776 C CA . SER A 1 208 ? -33.129 2.217 45.667 1.00 47.44 208 SER A CA 1
ATOM 1777 C C . SER A 1 208 ? -31.681 2.244 45.154 1.00 47.44 208 SER A C 1
ATOM 1779 O O . SER A 1 208 ? -30.830 1.540 45.699 1.00 47.44 208 SER A O 1
ATOM 1781 N N . ILE A 1 209 ? -31.356 3.096 44.172 1.00 46.84 209 ILE A N 1
ATOM 1782 C CA . ILE A 1 209 ? -29.989 3.279 43.655 1.00 46.84 209 ILE A CA 1
ATOM 1783 C C . ILE A 1 209 ? -29.365 4.506 44.330 1.00 46.84 209 ILE A C 1
ATOM 1785 O O . ILE A 1 209 ? -29.049 5.516 43.708 1.00 46.84 209 ILE A O 1
ATOM 1789 N N . SER A 1 210 ? -29.208 4.448 45.649 1.00 41.38 210 SER A N 1
ATOM 1790 C CA . SER A 1 210 ? -28.336 5.377 46.364 1.00 41.38 210 SER A CA 1
ATOM 1791 C C . SER A 1 210 ? -27.393 4.573 47.247 1.00 41.38 210 SER A C 1
ATOM 1793 O O . SER A 1 210 ? -27.815 3.684 47.985 1.00 41.38 210 SER A O 1
ATOM 1795 N N . PHE A 1 211 ? -26.089 4.838 47.131 1.00 41.34 211 PHE A N 1
ATOM 1796 C CA . PHE A 1 211 ? -25.099 4.271 48.040 1.00 41.34 211 PHE A CA 1
ATOM 1797 C C . PHE A 1 211 ? -25.447 4.747 49.452 1.00 41.34 211 PHE A C 1
ATOM 1799 O O . PHE A 1 211 ? -25.216 5.904 49.805 1.00 41.34 211 PHE A O 1
ATOM 1806 N N . TYR A 1 212 ? -26.059 3.866 50.243 1.00 35.06 212 TYR A N 1
ATOM 1807 C CA . TYR A 1 212 ? -26.349 4.117 51.645 1.00 35.06 212 TYR A CA 1
ATOM 1808 C C . TYR A 1 212 ? -25.041 4.435 52.368 1.00 35.06 212 TYR A C 1
ATOM 1810 O O . TYR A 1 212 ? -24.206 3.557 52.576 1.00 35.06 212 TYR A O 1
ATOM 1818 N N . ASN A 1 213 ? -24.880 5.687 52.797 1.00 40.44 213 ASN A N 1
ATOM 1819 C CA . ASN A 1 213 ? -24.018 5.987 53.924 1.00 40.44 213 ASN A CA 1
ATOM 1820 C C . ASN A 1 213 ? -24.715 6.968 54.870 1.00 40.44 213 ASN A C 1
ATOM 1822 O O . ASN A 1 213 ? -25.231 8.020 54.491 1.00 40.44 213 ASN A O 1
ATOM 1826 N N . THR A 1 214 ? -24.793 6.539 56.119 1.00 45.00 214 THR A N 1
ATOM 1827 C CA . THR A 1 214 ? -25.579 7.082 57.223 1.00 45.00 214 THR A CA 1
ATOM 1828 C C . THR A 1 214 ? -24.991 8.388 57.758 1.00 45.00 214 THR A C 1
ATOM 1830 O O . THR A 1 214 ? -24.268 8.374 58.752 1.00 45.00 214 THR A O 1
ATOM 1833 N N . ALA A 1 215 ? -25.309 9.534 57.149 1.00 43.78 215 ALA A N 1
ATOM 1834 C CA . ALA A 1 215 ? -24.979 10.832 57.743 1.00 43.78 215 ALA A CA 1
ATOM 1835 C C . ALA A 1 215 ? -26.011 11.928 57.420 1.00 43.78 215 ALA A C 1
ATOM 1837 O O . ALA A 1 215 ? -26.084 12.451 56.316 1.00 43.78 215 ALA A O 1
ATOM 1838 N N . ASN A 1 216 ? -26.781 12.276 58.455 1.00 46.75 216 ASN A N 1
ATOM 1839 C CA . ASN A 1 216 ? -27.476 13.543 58.707 1.00 46.75 216 ASN A CA 1
ATOM 1840 C C . ASN A 1 216 ? -28.355 14.145 57.566 1.00 46.75 216 ASN A C 1
ATOM 1842 O O . ASN A 1 216 ? -27.845 14.820 56.667 1.00 46.75 216 ASN A O 1
ATOM 1846 N N . PRO A 1 217 ? -29.700 14.033 57.637 1.00 50.44 217 PRO A N 1
ATOM 1847 C CA . PRO A 1 217 ? -30.623 14.472 56.579 1.00 50.44 217 PRO A CA 1
ATOM 1848 C C . PRO A 1 217 ? -30.622 15.985 56.293 1.00 50.44 217 PRO A C 1
ATOM 1850 O O . PRO A 1 217 ? -31.091 16.400 55.237 1.00 50.44 217 PRO A O 1
ATOM 1853 N N . ARG A 1 218 ? -30.067 16.822 57.181 1.00 48.38 218 ARG A N 1
ATOM 1854 C CA . ARG A 1 218 ? -29.900 18.262 56.912 1.00 48.38 218 ARG A CA 1
ATOM 1855 C C . ARG A 1 218 ? -28.750 18.566 55.945 1.00 48.38 218 ARG A C 1
ATOM 1857 O O . ARG A 1 218 ? -28.897 19.455 55.121 1.00 48.38 218 ARG A O 1
ATOM 1864 N N . ILE A 1 219 ? -27.665 17.785 55.974 1.00 48.19 219 ILE A N 1
ATOM 1865 C CA . ILE A 1 219 ? -26.542 17.928 55.025 1.00 48.19 219 ILE A CA 1
ATOM 1866 C C . ILE A 1 219 ? -26.976 17.466 53.619 1.00 48.19 219 ILE A C 1
ATOM 1868 O O . ILE A 1 219 ? -26.543 18.024 52.615 1.00 48.19 219 ILE A O 1
ATOM 1872 N N . ARG A 1 220 ? -27.898 16.492 53.560 1.00 44.62 220 ARG A N 1
ATOM 1873 C CA . ARG A 1 220 ? -28.485 15.919 52.337 1.00 44.62 220 ARG A CA 1
ATOM 1874 C C . ARG A 1 220 ? -29.286 16.930 51.509 1.00 44.62 220 ARG A C 1
ATOM 1876 O O . ARG A 1 220 ? -29.160 16.933 50.290 1.00 44.62 220 ARG A O 1
ATOM 1883 N N . ASN A 1 221 ? -30.099 17.782 52.139 1.00 46.22 221 ASN A N 1
ATOM 1884 C CA . ASN A 1 221 ? -30.912 18.749 51.391 1.00 46.22 221 ASN A CA 1
ATOM 1885 C C . ASN A 1 221 ? -30.077 19.894 50.821 1.00 46.22 221 ASN A C 1
ATOM 1887 O O . ASN A 1 221 ? -30.341 20.311 49.700 1.00 46.22 221 ASN A O 1
ATOM 1891 N N . ASP A 1 222 ? -29.054 20.357 51.536 1.00 45.81 222 ASP A N 1
ATOM 1892 C CA . ASP A 1 222 ? -28.206 21.433 51.028 1.00 45.81 222 ASP A CA 1
ATOM 1893 C C . ASP A 1 222 ? -27.258 20.927 49.932 1.00 45.81 222 ASP A C 1
ATOM 1895 O O . ASP A 1 222 ? -27.110 21.601 48.917 1.00 45.81 222 ASP A O 1
ATOM 1899 N N . SER A 1 223 ? -26.686 19.719 50.042 1.00 50.84 223 SER A N 1
ATOM 1900 C CA . SER A 1 223 ? -25.767 19.191 49.019 1.00 50.84 223 SER A CA 1
ATOM 1901 C C . SER A 1 223 ? -26.471 18.750 47.733 1.00 50.84 223 SER A C 1
ATOM 1903 O O . SER A 1 223 ? -25.993 19.078 46.648 1.00 50.84 223 SER A O 1
ATOM 1905 N N . ILE A 1 224 ? -27.628 18.079 47.829 1.00 46.56 224 ILE A N 1
ATOM 1906 C CA . ILE A 1 224 ? -28.422 17.685 46.654 1.00 46.56 224 ILE A CA 1
ATOM 1907 C C . ILE A 1 224 ? -28.993 18.925 45.981 1.00 46.56 224 ILE A C 1
ATOM 1909 O O . ILE A 1 224 ? -28.919 19.034 44.766 1.00 46.56 224 ILE A O 1
ATOM 1913 N N . ARG A 1 225 ? -29.496 19.902 46.743 1.00 46.91 225 ARG A N 1
ATOM 1914 C CA . ARG A 1 225 ? -29.971 21.161 46.164 1.00 46.91 225 ARG A CA 1
ATOM 1915 C C . ARG A 1 225 ? -28.831 21.943 45.519 1.00 46.91 225 ARG A C 1
ATOM 1917 O O . ARG A 1 225 ? -29.043 22.513 44.463 1.00 46.91 225 ARG A O 1
ATOM 1924 N N . THR A 1 226 ? -27.619 21.903 46.075 1.00 51.72 226 THR A N 1
ATOM 1925 C CA . THR A 1 226 ? -26.434 22.510 45.444 1.00 51.72 226 THR A CA 1
ATOM 1926 C C . THR A 1 226 ? -26.047 21.785 44.153 1.00 51.72 226 THR A C 1
ATOM 1928 O O . THR A 1 226 ? -25.768 22.443 43.162 1.00 51.72 226 THR A O 1
ATOM 1931 N N . GLN A 1 227 ? -26.072 20.449 44.118 1.00 45.44 227 GLN A N 1
ATOM 1932 C CA . GLN A 1 227 ? -25.758 19.674 42.909 1.00 45.44 227 GLN A CA 1
ATOM 1933 C C . GLN A 1 227 ? -26.843 19.790 41.835 1.00 45.44 227 GLN A C 1
ATOM 1935 O O . GLN A 1 227 ? -26.519 19.932 40.665 1.00 45.44 227 GLN A O 1
ATOM 1940 N N . VAL A 1 228 ? -28.119 19.787 42.222 1.00 50.12 228 VAL A N 1
ATOM 1941 C CA . VAL A 1 228 ? -29.252 20.034 41.320 1.00 50.12 228 VAL A CA 1
ATOM 1942 C C . VAL A 1 228 ? -29.216 21.470 40.808 1.00 50.12 228 VAL A C 1
ATOM 1944 O O . VAL A 1 228 ? -29.433 21.676 39.625 1.00 50.12 228 VAL A O 1
ATOM 1947 N N . ASN A 1 229 ? -28.868 22.451 41.645 1.00 58.59 229 ASN A N 1
ATOM 1948 C CA . ASN A 1 229 ? -28.671 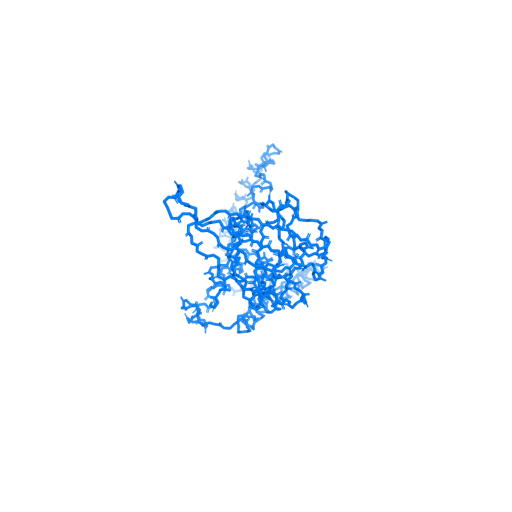23.828 41.196 1.00 58.59 229 ASN A CA 1
ATOM 1949 C C . ASN A 1 229 ? -27.461 23.957 40.267 1.00 58.59 229 ASN A C 1
ATOM 1951 O O . ASN A 1 229 ? -27.568 24.674 39.290 1.00 58.59 229 ASN A O 1
ATOM 1955 N N . LEU A 1 230 ? -26.356 23.243 40.506 1.00 55.09 230 LEU A N 1
ATOM 1956 C CA . LEU A 1 230 ? -25.202 23.217 39.599 1.00 55.09 230 LEU A CA 1
ATOM 1957 C C . LEU A 1 230 ? -25.541 22.549 38.263 1.00 55.09 230 LEU A C 1
ATOM 1959 O O . LEU A 1 230 ? -25.115 23.030 37.222 1.00 55.09 230 LEU A O 1
ATOM 1963 N N . ILE A 1 231 ? -26.309 21.456 38.277 1.00 50.03 231 ILE A N 1
ATOM 1964 C CA . ILE A 1 231 ? -26.786 20.783 37.062 1.00 50.03 231 ILE A CA 1
ATOM 1965 C C . ILE A 1 231 ? -27.777 21.678 36.322 1.00 50.03 231 ILE A C 1
ATOM 1967 O O . ILE A 1 231 ? -27.672 21.793 35.111 1.00 50.03 231 ILE A O 1
ATOM 1971 N N . ASN A 1 232 ? -28.692 22.346 37.024 1.00 50.69 232 ASN A N 1
ATOM 1972 C CA . ASN A 1 232 ? -29.638 23.278 36.418 1.00 50.69 232 ASN A CA 1
ATOM 1973 C C . ASN A 1 232 ? -28.940 24.542 35.906 1.00 50.69 232 ASN A C 1
ATOM 1975 O O . ASN A 1 232 ? -29.247 24.957 34.806 1.00 50.69 232 ASN A O 1
ATOM 1979 N N . GLU A 1 233 ? -27.951 25.097 36.611 1.00 58.72 233 GLU A N 1
ATOM 1980 C CA . GLU A 1 233 ? -27.103 26.184 36.100 1.00 58.72 233 GLU A CA 1
ATOM 1981 C C . GLU A 1 233 ? -26.317 25.731 34.868 1.00 58.72 233 GLU A C 1
ATOM 1983 O O . GLU A 1 233 ? -26.172 26.497 33.922 1.00 58.72 233 GLU A O 1
ATOM 1988 N N . TYR A 1 234 ? -25.829 24.487 34.843 1.00 50.00 234 TYR A N 1
ATOM 1989 C CA . TYR A 1 234 ? -25.137 23.933 33.681 1.00 50.00 234 TYR A CA 1
ATOM 1990 C C . TYR A 1 234 ? -26.098 23.711 32.508 1.00 50.00 234 TYR A C 1
ATOM 1992 O O . TYR A 1 234 ? -25.762 24.036 31.377 1.00 50.00 234 TYR A O 1
ATOM 2000 N N . LEU A 1 235 ? -27.308 23.208 32.764 1.00 46.34 235 LEU A N 1
ATOM 2001 C CA . LEU A 1 235 ? -28.351 23.021 31.758 1.00 46.34 235 LEU A CA 1
ATOM 2002 C C . LEU A 1 235 ? -28.883 24.360 31.247 1.00 46.34 235 LEU A C 1
ATOM 2004 O O . LEU A 1 235 ? -29.044 24.494 30.047 1.00 46.34 235 LEU A O 1
ATOM 2008 N N . GLU A 1 236 ? -29.058 25.367 32.102 1.00 55.75 236 GLU A N 1
ATOM 2009 C CA . GLU A 1 236 ? -29.427 26.734 31.717 1.00 55.75 236 GLU A CA 1
ATOM 2010 C C . GLU A 1 236 ? -28.292 27.420 30.944 1.00 55.75 236 GLU A C 1
ATOM 2012 O O . GLU A 1 236 ? -28.546 28.115 29.965 1.00 55.75 236 GLU A O 1
ATOM 2017 N N . GLN A 1 237 ? -27.024 27.187 31.299 1.00 51.53 237 GLN A N 1
ATOM 2018 C CA . GLN A 1 237 ? -25.880 27.649 30.503 1.00 51.53 237 GLN A CA 1
ATOM 2019 C C . GLN A 1 237 ? -25.801 26.950 29.140 1.00 51.53 237 GLN A C 1
ATOM 2021 O O . GLN A 1 237 ? -25.404 27.581 28.158 1.00 51.53 237 GLN A O 1
ATOM 2026 N N . VAL A 1 238 ? -26.189 25.675 29.059 1.00 46.16 238 VAL A N 1
ATOM 2027 C CA . VAL A 1 238 ? -26.256 24.905 27.809 1.00 46.16 238 VAL A CA 1
ATOM 2028 C C . VAL A 1 238 ? -27.472 25.318 26.963 1.00 46.16 238 VAL A C 1
ATOM 2030 O O . VAL A 1 238 ? -27.316 25.478 25.756 1.00 46.16 238 VAL A O 1
ATOM 2033 N N . ASP A 1 239 ? -28.633 25.599 27.564 1.00 43.56 239 ASP A N 1
ATOM 2034 C CA . ASP A 1 239 ? -29.855 26.030 26.859 1.00 43.56 239 ASP A CA 1
ATOM 2035 C C . ASP A 1 239 ? -29.791 27.498 26.402 1.00 43.56 239 ASP A C 1
ATOM 2037 O O . ASP A 1 239 ? -30.333 27.854 25.359 1.00 43.56 239 ASP A O 1
ATOM 2041 N N . ILE A 1 240 ? -29.076 28.370 27.123 1.00 45.56 240 ILE A N 1
ATOM 2042 C CA . ILE A 1 240 ? -28.932 29.796 26.764 1.00 45.56 240 ILE A CA 1
ATOM 2043 C C . ILE A 1 240 ? -27.781 30.025 25.757 1.00 45.56 240 ILE A C 1
ATOM 2045 O O . ILE A 1 240 ? -27.615 31.127 25.230 1.00 45.56 240 ILE A O 1
ATOM 2049 N N . SER A 1 241 ? -27.000 28.992 25.411 1.00 43.06 241 SER A N 1
ATOM 2050 C CA . SER A 1 241 ? -25.878 29.104 24.462 1.00 43.06 241 SER A CA 1
ATOM 2051 C C . SER A 1 241 ? -26.023 28.311 23.161 1.00 43.06 241 SER A C 1
ATOM 2053 O O . SER A 1 241 ? -25.067 28.260 22.379 1.00 43.06 241 SER A O 1
ATOM 2055 N N . ILE A 1 242 ? -27.228 27.833 22.832 1.00 38.62 242 ILE A N 1
ATOM 2056 C CA . ILE A 1 242 ? -27.558 27.424 21.461 1.00 38.62 242 ILE A CA 1
ATOM 2057 C C . ILE A 1 242 ? -28.496 28.468 20.839 1.00 38.62 242 ILE A C 1
ATOM 2059 O O . ILE A 1 242 ? -29.713 28.305 20.852 1.00 38.62 242 ILE A O 1
ATOM 2063 N N . PRO A 1 243 ? -27.962 29.560 20.256 1.00 37.25 243 PRO A N 1
ATOM 2064 C CA . PRO A 1 243 ? -28.713 30.298 19.255 1.00 37.25 243 PRO A CA 1
ATOM 2065 C C . PRO A 1 243 ? -29.102 29.314 18.149 1.00 37.25 243 PRO A C 1
ATOM 2067 O O . PRO A 1 243 ? -28.224 28.652 17.591 1.00 37.25 243 PRO A O 1
ATOM 2070 N N . GLU A 1 244 ? -30.381 29.261 17.775 1.00 41.94 244 GLU A N 1
ATOM 2071 C CA . GLU A 1 244 ? -30.847 28.516 16.592 1.00 41.94 244 GLU A CA 1
ATOM 2072 C C . GLU A 1 244 ? -30.132 28.956 15.289 1.00 41.94 244 GLU A C 1
ATOM 2074 O O . GLU A 1 244 ? -30.125 28.217 14.308 1.00 41.94 244 GLU A O 1
ATOM 2079 N N . ASP A 1 245 ? -29.411 30.086 15.313 1.00 37.78 245 ASP A N 1
ATOM 2080 C CA . ASP A 1 245 ? -28.546 30.589 14.234 1.00 37.78 245 ASP A CA 1
ATOM 2081 C C . ASP A 1 245 ? -27.059 30.193 14.342 1.00 37.78 245 ASP A C 1
ATOM 2083 O O . ASP A 1 245 ? -26.227 30.603 13.531 1.00 37.78 245 ASP A O 1
ATOM 2087 N N . ARG A 1 246 ? -26.692 29.349 15.311 1.00 33.53 246 ARG A N 1
ATOM 2088 C CA . ARG A 1 246 ? -25.403 28.646 15.339 1.00 33.53 246 ARG A CA 1
ATOM 2089 C C . ARG A 1 246 ? -25.618 27.143 15.205 1.00 33.53 246 ARG A C 1
ATOM 2091 O O . ARG A 1 246 ? -25.034 26.348 15.934 1.00 33.53 246 ARG A O 1
ATOM 2098 N N . ARG A 1 247 ? -26.295 26.748 14.121 1.00 35.41 247 ARG A N 1
ATOM 2099 C CA . ARG A 1 247 ? -25.707 25.707 13.265 1.00 35.41 247 ARG A CA 1
ATOM 2100 C C . ARG A 1 247 ? -24.330 26.222 12.879 1.00 35.41 247 ARG A C 1
ATOM 2102 O O . ARG A 1 247 ? -24.172 26.924 11.883 1.00 35.41 247 ARG A O 1
ATOM 2109 N N . THR A 1 248 ? -23.339 25.992 13.734 1.00 36.38 248 THR A N 1
ATOM 2110 C CA . THR A 1 248 ? -21.969 26.233 13.342 1.00 36.38 248 THR A CA 1
ATOM 2111 C C . THR A 1 248 ? -21.756 25.382 12.110 1.00 36.38 248 THR A C 1
ATOM 2113 O O . THR A 1 248 ? -21.691 24.159 12.197 1.00 36.38 248 THR A O 1
ATOM 2116 N N . ASN A 1 249 ? -21.604 26.070 10.985 1.00 36.91 249 ASN A N 1
ATOM 2117 C CA . ASN A 1 249 ? -20.615 25.763 9.969 1.00 36.91 249 ASN A CA 1
ATOM 2118 C C . ASN A 1 249 ? -19.225 25.616 10.639 1.00 36.91 249 ASN A C 1
ATOM 2120 O O . ASN A 1 249 ? -18.285 26.316 10.280 1.00 36.91 249 ASN A O 1
ATOM 2124 N N . VAL A 1 250 ? -19.073 24.735 11.639 1.00 38.00 250 VAL A N 1
ATOM 2125 C CA . VAL A 1 250 ? -17.898 23.881 11.665 1.00 38.00 250 VAL A CA 1
ATOM 2126 C C . VAL A 1 250 ? -18.213 22.968 10.513 1.00 38.00 250 VAL A C 1
ATOM 2128 O O . VAL A 1 250 ? -19.026 22.057 10.636 1.00 38.00 250 VAL A O 1
ATOM 2131 N N . ASP A 1 251 ? -17.712 23.382 9.361 1.00 40.19 251 ASP A N 1
ATOM 2132 C CA . ASP A 1 251 ? -17.788 22.649 8.127 1.00 40.19 251 ASP A CA 1
ATOM 2133 C C . ASP A 1 251 ? -17.574 21.172 8.486 1.00 40.19 251 ASP A C 1
ATOM 2135 O O . ASP A 1 251 ? -16.518 20.794 9.001 1.00 40.19 251 ASP A O 1
ATOM 2139 N N . GLU A 1 252 ? -18.611 20.339 8.346 1.00 38.41 252 GLU A N 1
ATOM 2140 C CA . GLU A 1 252 ? -18.477 18.892 8.536 1.00 38.41 252 GLU A CA 1
ATOM 2141 C C . GLU A 1 252 ? -17.312 18.396 7.670 1.00 38.41 252 GLU A C 1
ATOM 2143 O O . GLU A 1 252 ? -16.610 17.474 8.067 1.00 38.41 252 GLU A O 1
ATOM 2148 N N . SER A 1 253 ? -17.001 19.095 6.567 1.00 38.53 253 SER A N 1
ATOM 2149 C CA . SER A 1 253 ? -15.793 18.894 5.777 1.00 38.53 253 SER A CA 1
ATOM 2150 C C . SER A 1 253 ? -14.491 19.251 6.513 1.00 38.53 253 SER A C 1
ATOM 2152 O O . SER A 1 253 ? -13.519 18.518 6.364 1.00 38.53 253 SER A O 1
ATOM 2154 N N . GLU A 1 254 ? -14.441 20.280 7.365 1.00 34.34 254 GLU A N 1
ATOM 2155 C CA . GLU A 1 254 ? -13.263 20.694 8.143 1.00 34.34 254 GLU A CA 1
ATOM 2156 C C . GLU A 1 254 ? -13.041 19.789 9.376 1.00 34.34 254 GLU A C 1
ATOM 2158 O O . GLU A 1 254 ? -11.910 19.357 9.617 1.00 34.34 254 GLU A O 1
ATOM 2163 N N . PHE A 1 255 ? -14.102 19.361 10.076 1.00 32.31 255 PHE A N 1
ATOM 2164 C CA . PHE A 1 255 ? -14.020 18.348 11.147 1.00 32.31 255 PHE A CA 1
ATOM 2165 C C . PHE A 1 255 ? -13.738 16.939 10.583 1.00 32.31 255 PHE A C 1
ATOM 2167 O O . PHE A 1 255 ? -12.829 16.247 11.054 1.00 32.31 255 PHE A O 1
ATOM 2174 N N . GLU A 1 256 ? -14.385 16.528 9.486 1.00 34.62 256 GLU A N 1
ATOM 2175 C CA . GLU A 1 256 ? -13.992 15.316 8.756 1.00 34.62 256 GLU A CA 1
ATOM 2176 C C . GLU A 1 256 ? -12.582 15.435 8.135 1.00 34.62 256 GLU A C 1
ATOM 2178 O O . GLU A 1 256 ? -11.888 14.422 7.984 1.00 34.62 256 GLU A O 1
ATOM 2183 N N . SER A 1 257 ? -12.087 16.633 7.794 1.00 33.41 257 SER A N 1
ATOM 2184 C CA . SER A 1 257 ? -10.709 16.830 7.303 1.00 33.41 257 SER A CA 1
ATOM 2185 C C . SER A 1 257 ? -9.660 16.680 8.411 1.00 33.41 257 SER A C 1
ATOM 2187 O O . SER A 1 257 ? -8.569 16.156 8.153 1.00 33.41 257 SER A O 1
ATOM 2189 N N . LEU A 1 258 ? -10.005 17.064 9.647 1.00 30.95 258 LEU A N 1
ATOM 2190 C CA . LEU A 1 258 ? -9.150 16.989 10.834 1.00 30.95 258 LEU A CA 1
ATOM 2191 C C . LEU A 1 258 ? -9.011 15.559 11.386 1.00 30.95 258 LEU A C 1
ATOM 2193 O O . LEU A 1 258 ? -7.969 15.232 11.968 1.00 30.95 258 LEU A O 1
ATOM 2197 N N . PHE A 1 259 ? -10.019 14.696 11.188 1.00 33.12 259 PHE A N 1
ATOM 2198 C CA . PHE A 1 259 ? -10.118 13.410 11.900 1.00 33.12 259 PHE A CA 1
ATOM 2199 C C . PHE A 1 259 ? -10.109 12.139 11.044 1.00 33.12 259 PHE A C 1
ATOM 2201 O O . PHE A 1 259 ? -9.639 11.108 11.539 1.00 33.12 259 PHE A O 1
ATOM 2208 N N . ARG A 1 260 ? -10.471 12.194 9.754 1.00 33.62 260 ARG A N 1
ATOM 2209 C CA . ARG A 1 260 ? -10.286 11.049 8.831 1.00 33.62 260 ARG A CA 1
ATOM 2210 C C . ARG A 1 260 ? -8.800 10.813 8.447 1.00 33.62 260 ARG A C 1
ATOM 2212 O O . ARG A 1 260 ? -8.522 9.951 7.624 1.00 33.62 260 ARG A O 1
ATOM 2219 N N . ASN A 1 261 ? -7.841 11.553 9.039 1.00 38.00 261 ASN A N 1
ATOM 2220 C CA . ASN A 1 261 ? -6.472 11.716 8.498 1.00 38.00 261 ASN A CA 1
ATOM 2221 C C . ASN A 1 261 ? -5.290 11.571 9.445 1.00 38.00 261 ASN A C 1
ATOM 2223 O O . ASN A 1 261 ? -4.153 11.745 8.995 1.00 38.00 261 ASN A O 1
ATOM 2227 N N . LYS A 1 262 ? -5.494 11.334 10.741 1.00 30.66 262 LYS A N 1
ATOM 2228 C CA . LYS A 1 262 ? -4.337 11.270 11.638 1.00 30.66 262 LYS A CA 1
ATOM 2229 C C . LYS A 1 262 ? -3.611 9.928 11.481 1.00 30.66 262 LYS A C 1
ATOM 2231 O O . LYS A 1 262 ? -4.272 8.893 11.570 1.00 30.66 262 LYS A O 1
ATOM 2236 N N . PRO A 1 263 ? -2.289 9.957 11.222 1.00 36.28 263 PRO A N 1
ATOM 2237 C CA . PRO A 1 263 ? -1.482 8.765 11.017 1.00 36.28 263 PRO A CA 1
ATOM 2238 C C . PRO A 1 263 ? -1.509 7.881 12.258 1.00 36.28 263 PRO A C 1
ATOM 2240 O O . PRO A 1 263 ? -1.689 8.365 13.380 1.00 36.28 263 PRO A O 1
ATOM 2243 N N . LEU A 1 264 ? -1.258 6.592 12.051 1.00 35.28 264 LEU A N 1
ATOM 2244 C CA . LEU A 1 264 ? -0.780 5.755 13.136 1.00 35.28 264 LEU A CA 1
ATOM 2245 C C . LEU A 1 264 ? 0.491 6.387 13.714 1.00 35.28 264 LEU A C 1
ATOM 2247 O O . LEU A 1 264 ? 1.342 6.835 12.942 1.00 35.28 264 LEU A O 1
ATOM 2251 N N . PRO A 1 265 ? 0.657 6.430 15.043 1.00 33.41 265 PRO A N 1
ATOM 2252 C CA . PRO A 1 265 ? 1.879 6.930 15.671 1.00 33.41 265 PRO A CA 1
ATOM 2253 C C . PRO A 1 265 ? 3.084 5.988 15.477 1.00 33.41 265 PRO A C 1
ATOM 2255 O O . PRO A 1 265 ? 4.065 6.100 16.202 1.00 33.41 265 PRO A O 1
ATOM 2258 N N . ILE A 1 266 ? 3.021 5.068 14.509 1.00 37.28 266 ILE A N 1
ATOM 2259 C CA . ILE A 1 266 ? 4.009 4.022 14.260 1.00 37.28 266 ILE A CA 1
ATOM 2260 C C . ILE A 1 266 ? 4.284 3.976 12.755 1.00 37.28 266 ILE A C 1
ATOM 2262 O O . ILE A 1 266 ? 3.353 3.909 11.948 1.00 37.28 266 ILE A O 1
ATOM 2266 N N . ASP A 1 267 ? 5.562 4.048 12.379 1.00 38.16 267 ASP A N 1
ATOM 2267 C CA . ASP A 1 267 ? 6.023 3.809 11.009 1.00 38.16 267 ASP A CA 1
ATOM 2268 C C . ASP A 1 267 ? 5.789 2.323 10.699 1.00 38.16 267 ASP A C 1
ATOM 2270 O O . ASP A 1 267 ? 6.434 1.459 11.288 1.00 38.16 267 ASP A O 1
ATOM 2274 N N . LEU A 1 268 ? 4.816 2.029 9.825 1.00 41.66 268 LEU A N 1
ATOM 2275 C CA . LEU A 1 268 ? 4.375 0.671 9.460 1.00 41.66 268 LEU A CA 1
ATOM 2276 C C . LEU A 1 268 ? 5.326 -0.083 8.512 1.00 41.66 268 LEU A C 1
ATOM 2278 O O . LEU A 1 268 ? 4.878 -0.889 7.695 1.00 41.66 268 LEU A O 1
ATOM 2282 N N . ASN A 1 269 ? 6.615 0.240 8.556 1.00 33.88 269 ASN A N 1
ATOM 2283 C CA . ASN A 1 269 ? 7.626 -0.338 7.684 1.00 33.88 269 ASN A CA 1
ATOM 2284 C C . ASN A 1 269 ? 8.669 -1.093 8.496 1.00 33.88 269 ASN A C 1
ATOM 2286 O O . ASN A 1 269 ? 9.290 -0.498 9.378 1.00 33.88 269 ASN A O 1
ATOM 2290 N N . ASP A 1 270 ? 8.852 -2.361 8.124 1.00 37.62 270 ASP A N 1
ATOM 2291 C CA . ASP A 1 270 ? 10.068 -3.136 8.386 1.00 37.62 270 ASP A CA 1
ATOM 2292 C C . ASP A 1 270 ? 11.298 -2.446 7.759 1.00 37.62 270 ASP A C 1
ATOM 2294 O O . ASP A 1 270 ? 11.196 -1.971 6.596 1.00 37.62 270 ASP A O 1
#

Radius of gyration: 29.72 Å; chains: 1; bounding box: 70×42×87 Å

pLDDT: mean 71.31, std 19.25, range [30.66, 97.88]

Organism: NCBI:txid1703345

=== Feature glossary ===
Key to the feature types in this record:

Secondary structur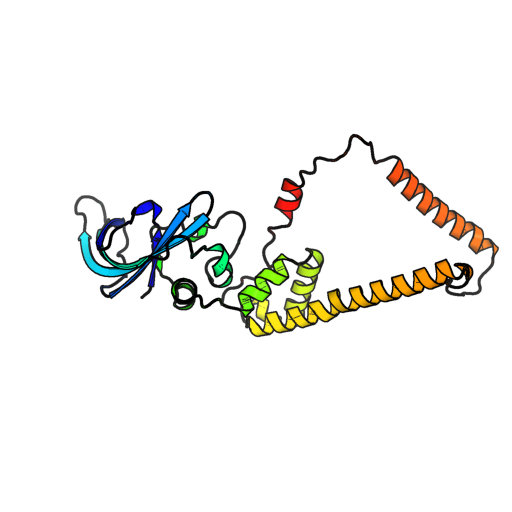e (8-state, DSSP). Secondary structure is the local, repeating backbone conformation. DSSP classifies it into eight states by reading the hydrogen-bond network: three helix types (H, G, I), two β types (E, B), two non-regular types (T, S), and unstructured coil (-).

Backbone torsions (φ/ψ). Backbone dihedral angles. Every residue except chain termini has a φ (preceding-C → N → Cα → C) and a ψ (N → Cα → C → next-N). They are reported in degrees following the IUPAC sign convention. Secondary structure is essentially a statement about which (φ, ψ) basin each residue occupies.

Predicted aligned error. Predicted Aligned Error (PAE) is an AlphaFold confidence matrix: entry (i, j) is the expected error in the position of residue j, in ångströms, when the prediction is superimposed on the true structure at residue i. Low PAE within a block of residues means that block is internally rigid and well-predicted; high PAE between two blocks means their relative placement is uncertain even if each block individually is confident.

B-factor. B-factor (Debye–Waller factor) reflects atomic displacement in the crystal lattice. It is an experimental observable (units Å²), not a prediction; low values mean the atom is pinned down, high values mean it moves or is heterogeneous across the crystal.

Secondary structure (3-state, P-SEA). Three-state secondary structure (P-SEA) collapses the eight DSSP classes into helix (a), strand (b), and coil (c). P-SEA assigns these from Cα geometry alone — distances and angles — without requiring backbone oxygens, so it works on any Cα trace.

Sequence. Primary structure: the covalent order of the twenty standard amino acids along the backbone. Two proteins with the same sequence will (almost always) fold to the same structure; two with 30% identity often share a fold but not the details.

pLDDT. pLDDT is the predicted lDDT-Cα score: AlphaFold's confidence that the local environment of each residue (all inter-atomic distances within 15 Å) is correctly placed. It is a per-residue number between 0 and 100, with higher meaning more reliable.

InterPro / GO / CATH / organism. Functional annotations link the protein to curated databases. InterPro entries identify conserved domains and families by matching the sequence against member-database signatures (Pfam, PROSITE, CDD, …). Gene Ontology (GO) terms describe molecular function, biological process, and cellular component in a controlled vocabulary. CATH places the structure in a hierarchical fold classification (Class/Architecture/Topology/Homologous-superfamily). The organism is the source species.

Contact-map, Ramachandran, and PAE plots. Three diagnostic plots accompany the record. The Cα contact map visualizes the tertiary structure as a 2D adjacency matrix (8 Å cutoff, sequence-local contacts suppressed). The Ramachandran plot shows the distribution of backbone (φ, ψ) torsions, with points in the α and β basins reflecting secondary structure content. The PAE plot shows AlphaFold's inter-residue confidence as a color matrix.

mmCIF coordinates. The mmCIF table is the protein's shape written out atom by atom. For each backbone N, Cα, C, and carbonyl O, it records an (x, y, z) coordinate triple in Å plus the residue type, chain letter, and residue number.

Radius of gyration, Cα contacts, bounding box. Three whole-structure scalars: the radius of gyration (RMS distance of Cα from centroid, in Å), the count of Cα–Cα contacts (pairs closer than 8 Å and separated by more than four residues in sequence — i.e. tertiary, not local, contacts), and the bounding-box dimensions. Together they distinguish compact globular folds from extended fibres or disordered chains.

Foldseek 3Di. The Foldseek 3Di string encodes local tertiary geometry as a 20-letter alphabet — one character per residue — derived from the relative positions of nearby Cα atoms. Unlike the amino-acid sequence, 3Di is a direct function of the 3D structure, so two proteins with the same fold have similar 3Di strings even at low sequence identity.

Rendered structure images. Six rendered views show the 3D structure from the faces of a cube — i.e. along ±x, ±y, ±z. Rendering representation is drawn randomly per protein from cartoon (secondary-structure ribbons), sticks (backbone bonds), or molecular surface; coloring is either N→C rainbow (blue at the N-terminus through red at the C-terminus) or one color per chain.

Nearest PDB structures. The Foldseek neighbor list gives the closest experimentally determined structures in the PDB, ranked by structural alignment. TM-score near 1 means near-identical fold; near 0.3 means only rough topology match. This is how one finds what a novel AlphaFold prediction most resembles in the solved-structure universe.

Solvent-accessible surface area. SASA measures how much of the protein is reachable by solvent. It is computed by rolling a water-sized probe over the atomic surface and summing the exposed area (Å²). Per-residue SASA distinguishes core (buried, low SASA) from surface (exposed, high SASA) residues; total SASA is a whole-molecule size measure.